Protein AF-A0A2N3ILX9-F1 (afdb_monomer)

InterPro domains:
  IPR044946 Type I restriction modification DNA specificity domain superfamily [G3DSA:3.90.220.20] (20-125)

pLDDT: mean 79.2, std 16.81, range [22.73, 96.38]

Foldseek 3Di:
DDDDPDDPPPPPPPVPPPPPPDDPVVVVVDDDDDDPPVVVVVVVVVVVVVVVVVSVVVVVVVVVVVVLVVVLVVLLVQLLPQPALVSNVVSCVVCVVCVCPNQPDPVSVVSVVVSVVSCVVVVRVDPDDPDDDDDDVVVVDPDDDDDADDADADPDAPVDKDADLVQFAAAHGNPVRIGHDDDDDDPPDPNDDDQQDKDFFPDPDPRRHGGIYGRD

Secondary structure (DSSP, 8-state):
-----------------------GGGGGG---PPPPHHHHHHHHHHHHHHHHHHHHHHHHHHHHHHHHHHHHHHHHHHHHT-SSHHHHHHHHHHHHTTHHHH--SHHHHHHHHHHHHHHHHHTTTS---S------HHHH-SS-----------SS--S-EEE-GGGB-SS-B-TTSEEE------TT-TTS--TTPEEEEE--STTTEEEEEE--

Radius of gyration: 32.01 Å; Cα contacts (8 Å, |Δi|>4): 155; chains: 1; bounding box: 73×52×87 Å

Mean predicted aligned error: 15.09 Å

Organism: Aeromonas sobria (NCBI:txid646)

Sequence (216 aa):
MVVLRSLGFQLVPFKLHRFRKQRPSRLKEIPVVVPPAEEQHRIVAKVDELMALCDQLELRSESQLAAHQMLVDTLLATLTDSADADELAQNWARLSTHFDTLFTTEASIDALKQTILQLAVTGILVSWENNVREEKLKNCISFGPRNGFSPKETTEDTGFYVLKLGATSYGSLNLTEIKKIDVAIEKESHLFIRKYDILIQ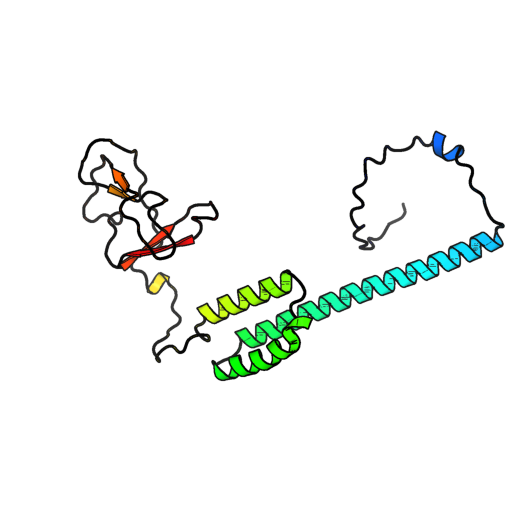RGNSANYVGSNCLNN

Solvent-accessible surface area (backbone atoms only — not comparable to full-atom values): 13697 Å² total; per-residue (Å²): 141,78,87,80,76,86,68,87,72,75,67,72,77,68,78,73,72,75,76,70,81,76,60,78,78,62,65,79,73,59,89,71,90,74,70,59,71,70,55,47,53,52,50,50,54,52,50,53,53,51,51,55,49,49,55,53,52,50,55,50,52,53,52,50,52,52,52,50,50,52,50,48,53,52,55,51,46,56,48,71,68,38,90,46,57,66,56,31,50,52,51,47,54,61,50,60,75,43,38,85,71,65,54,73,45,73,68,47,48,53,51,50,51,52,49,52,52,50,35,53,72,74,37,59,78,47,92,69,70,100,77,83,71,95,69,63,65,78,80,78,42,97,64,76,99,71,83,81,81,86,78,68,77,44,93,59,88,70,87,41,74,38,76,39,84,80,13,57,34,82,66,42,77,44,84,83,39,58,39,36,28,88,64,94,72,64,88,86,43,86,80,61,87,50,83,70,40,75,48,74,41,85,44,90,50,86,94,36,51,71,24,34,25,69,38,121

Structure (mmCIF, N/CA/C/O backbone):
data_AF-A0A2N3ILX9-F1
#
_entry.id   AF-A0A2N3ILX9-F1
#
loop_
_atom_site.group_PDB
_atom_site.id
_atom_site.type_symbol
_atom_site.label_atom_id
_atom_site.label_alt_id
_atom_site.label_comp_id
_atom_site.label_asym_id
_atom_site.label_entity_id
_atom_site.label_seq_id
_atom_site.pdbx_PDB_ins_code
_atom_site.Cartn_x
_atom_site.Cartn_y
_atom_site.Cartn_z
_atom_site.occupancy
_atom_site.B_iso_or_equiv
_atom_site.auth_seq_id
_atom_site.auth_comp_id
_atom_site.auth_asym_id
_atom_site.auth_atom_id
_atom_site.pdbx_PDB_model_num
ATOM 1 N N . MET A 1 1 ? -20.618 34.618 25.093 1.00 27.11 1 MET A N 1
ATOM 2 C CA . MET A 1 1 ? -19.280 34.080 24.784 1.00 27.11 1 MET A CA 1
ATOM 3 C C . MET A 1 1 ? -19.156 32.762 25.533 1.00 27.11 1 MET A C 1
ATOM 5 O O . MET A 1 1 ? -18.925 32.781 26.730 1.00 27.11 1 MET A O 1
ATOM 9 N N . VAL A 1 2 ? -19.469 31.646 24.873 1.00 22.73 2 VAL A N 1
ATOM 10 C CA . VAL A 1 2 ? -19.354 30.288 25.430 1.00 22.73 2 VAL A CA 1
ATOM 11 C C . VAL A 1 2 ? -18.513 29.512 24.430 1.00 22.73 2 VAL A C 1
ATOM 13 O O . VAL A 1 2 ? -18.873 29.414 23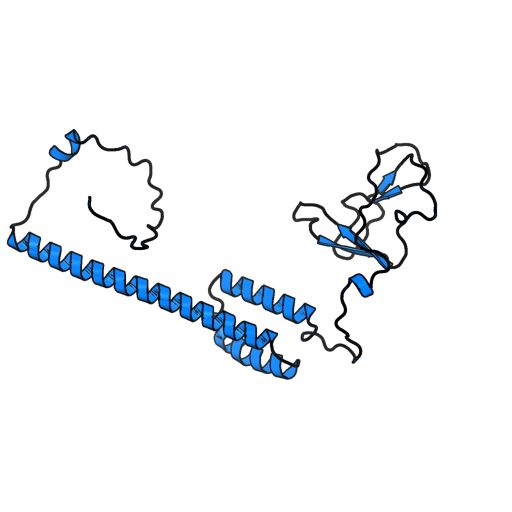.258 1.00 22.73 2 VAL A O 1
ATOM 16 N N . VAL A 1 3 ? -17.340 29.080 24.877 1.00 25.80 3 VAL A N 1
ATOM 17 C CA . VAL A 1 3 ? -16.372 28.331 24.079 1.00 25.80 3 VAL A CA 1
ATOM 18 C C . VAL A 1 3 ? -16.866 26.888 24.007 1.00 25.80 3 VAL A C 1
ATOM 20 O O . VAL A 1 3 ? -16.740 26.147 24.976 1.00 25.80 3 VAL A O 1
ATOM 23 N N . LEU A 1 4 ? -17.451 26.494 22.874 1.00 28.06 4 LEU A N 1
ATOM 24 C CA . LEU A 1 4 ? -17.693 25.087 22.557 1.00 28.06 4 LEU A CA 1
ATOM 25 C C . LEU A 1 4 ? -16.351 24.471 22.155 1.00 28.06 4 LEU A C 1
ATOM 27 O O . LEU A 1 4 ? -15.869 24.669 21.039 1.00 28.06 4 LEU A O 1
ATOM 31 N N . ARG A 1 5 ? -15.710 23.773 23.097 1.00 34.06 5 ARG A N 1
ATOM 32 C CA . ARG A 1 5 ? -14.571 22.909 22.789 1.00 34.06 5 ARG A CA 1
ATOM 33 C C . ARG A 1 5 ? -15.081 21.723 21.978 1.00 34.06 5 ARG A C 1
ATOM 35 O O . ARG A 1 5 ? -15.836 20.905 22.482 1.00 34.06 5 ARG A O 1
ATOM 42 N N . SER A 1 6 ? -14.657 21.710 20.719 1.00 37.56 6 SER A N 1
ATOM 43 C CA . SER A 1 6 ? -14.397 20.555 19.860 1.00 37.56 6 SER A CA 1
ATOM 44 C C . SER A 1 6 ? -14.429 19.204 20.592 1.00 37.56 6 SER A C 1
ATOM 46 O O . SER A 1 6 ? -13.405 18.763 21.108 1.00 37.56 6 SER A O 1
ATOM 48 N N . LEU A 1 7 ? -15.588 18.545 20.598 1.00 37.91 7 LEU A N 1
ATOM 49 C CA . LEU A 1 7 ? -15.684 17.094 20.725 1.00 37.91 7 LEU A CA 1
ATOM 50 C C . LEU A 1 7 ? -15.858 16.553 19.310 1.00 37.91 7 LEU A C 1
ATOM 52 O O . LEU A 1 7 ? -16.769 16.962 18.587 1.00 37.91 7 LEU A O 1
ATOM 56 N N . GLY A 1 8 ? -14.917 15.701 18.917 1.00 34.19 8 GLY A N 1
ATOM 57 C CA . GLY A 1 8 ? -14.812 15.053 17.618 1.00 34.19 8 GLY A CA 1
ATOM 58 C C . GLY A 1 8 ? -15.874 13.987 17.388 1.00 34.19 8 GLY A C 1
ATOM 59 O O . GLY A 1 8 ? -15.551 12.924 16.882 1.00 34.19 8 GLY A O 1
ATOM 60 N N . PHE A 1 9 ? -17.144 14.291 17.661 1.00 33.69 9 PHE A N 1
ATOM 61 C CA . PHE A 1 9 ? -18.221 13.602 16.971 1.00 33.69 9 PHE A CA 1
ATOM 62 C C . PHE A 1 9 ? -18.163 14.069 15.524 1.00 33.69 9 PHE A C 1
ATOM 64 O O . PHE A 1 9 ? -18.714 15.110 15.146 1.00 33.69 9 PHE A O 1
ATOM 71 N N . GLN A 1 10 ? -17.474 13.294 14.695 1.00 32.41 10 GLN A N 1
ATOM 72 C CA . GLN A 1 10 ? -17.763 13.266 13.279 1.00 32.41 10 GLN A CA 1
ATOM 73 C C . GLN A 1 10 ? -19.209 12.785 13.178 1.00 32.41 10 GLN A C 1
ATOM 75 O O . GLN A 1 10 ? -19.482 11.591 13.125 1.00 32.41 10 GLN A O 1
ATOM 80 N N . LEU A 1 11 ? -20.141 13.747 13.243 1.00 32.94 11 LEU A N 1
ATOM 81 C CA . LEU A 1 11 ? -21.530 13.591 12.852 1.00 32.94 11 LEU A CA 1
ATOM 82 C C . LEU A 1 11 ? -21.493 12.728 11.601 1.00 32.94 11 LEU A C 1
ATOM 84 O O . LEU A 1 11 ? -21.039 13.196 10.550 1.00 32.94 11 LEU A O 1
ATOM 88 N N . VAL A 1 12 ? -21.925 11.469 11.726 1.00 29.84 12 VAL A N 1
ATOM 89 C CA . VAL A 1 12 ? -22.275 10.646 10.573 1.00 29.84 12 VAL A CA 1
ATOM 90 C C . VAL A 1 12 ? -23.056 11.597 9.683 1.00 29.84 12 VAL A C 1
ATOM 92 O O . VAL A 1 12 ? -23.996 12.222 10.194 1.00 29.84 12 VAL A O 1
ATOM 95 N N . PRO A 1 13 ? -22.649 11.832 8.424 1.00 33.66 13 PRO A N 1
ATOM 96 C CA . PRO A 1 13 ? -23.373 12.740 7.571 1.00 33.66 13 PRO A CA 1
ATOM 97 C C . PRO A 1 13 ? -24.709 12.062 7.288 1.00 33.66 13 PRO A C 1
ATOM 99 O O . PRO A 1 13 ? -24.909 11.427 6.255 1.00 33.66 13 PRO A O 1
ATOM 102 N N . PHE A 1 14 ? -25.669 12.227 8.201 1.00 30.42 14 PHE A N 1
ATOM 103 C CA . PHE A 1 14 ? -27.049 12.392 7.833 1.00 30.42 14 PHE A CA 1
ATOM 104 C C . PHE A 1 14 ? -26.965 13.429 6.735 1.00 30.42 14 PHE A C 1
ATOM 106 O O . PHE A 1 14 ? -26.657 14.591 7.003 1.00 30.42 14 PHE A O 1
ATOM 113 N N . LYS A 1 15 ? -27.116 12.986 5.482 1.00 33.72 15 LYS A N 1
ATOM 114 C CA . LYS A 1 15 ? -27.387 13.870 4.359 1.00 33.72 15 LYS A CA 1
ATOM 115 C C . LYS A 1 15 ? -28.502 14.768 4.862 1.00 33.72 15 LYS A C 1
ATOM 117 O O . LYS A 1 15 ? -29.655 14.331 4.913 1.00 33.72 15 LYS A O 1
ATOM 122 N N . LEU A 1 16 ? -28.137 15.974 5.307 1.00 36.53 16 LEU A N 1
ATOM 123 C CA . LEU A 1 16 ? -29.061 17.009 5.716 1.00 36.53 16 LEU A CA 1
ATOM 124 C C . LEU A 1 16 ? -29.807 17.340 4.435 1.00 36.53 16 LEU A C 1
ATOM 126 O O . LEU A 1 16 ? -29.402 18.193 3.647 1.00 36.53 16 LEU A O 1
ATOM 130 N N . HIS A 1 17 ? -30.882 16.595 4.195 1.00 35.47 17 HIS A N 1
ATOM 131 C CA . HIS A 1 17 ? -31.933 16.970 3.284 1.00 35.47 17 HIS A CA 1
ATOM 132 C C . HIS A 1 17 ? -32.334 18.361 3.735 1.00 35.47 17 HIS A C 1
ATOM 134 O O . HIS A 1 17 ? -32.925 18.489 4.801 1.00 35.47 17 HIS A O 1
ATOM 140 N N . ARG A 1 18 ? -31.877 19.378 2.988 1.00 36.75 18 ARG A N 1
ATOM 141 C CA . ARG A 1 18 ? -32.166 20.810 3.144 1.00 36.75 18 ARG A CA 1
ATOM 142 C C . ARG A 1 18 ? -32.998 21.103 4.395 1.00 36.75 18 ARG A C 1
ATOM 144 O O . ARG A 1 18 ? -34.219 21.240 4.302 1.00 36.75 18 ARG A O 1
ATOM 151 N N . PHE A 1 19 ? -32.355 21.227 5.556 1.00 44.28 19 PHE A N 1
ATOM 152 C CA . PHE A 1 19 ? -33.033 21.787 6.719 1.00 44.28 19 PHE A CA 1
ATOM 153 C C . PHE A 1 19 ? -33.280 23.262 6.410 1.00 44.28 19 PHE A C 1
ATOM 155 O O . PHE A 1 19 ? -32.433 24.138 6.585 1.00 44.28 19 PHE A O 1
ATOM 162 N N . ARG A 1 20 ? -34.454 23.531 5.843 1.00 54.72 20 ARG A N 1
ATOM 163 C CA . ARG A 1 20 ? -34.989 24.870 5.651 1.00 54.72 20 ARG A CA 1
ATOM 164 C C . ARG A 1 20 ? -35.066 25.489 7.044 1.00 54.72 20 ARG A C 1
ATOM 166 O O . ARG A 1 20 ? -35.862 25.023 7.854 1.00 54.72 20 ARG A O 1
ATOM 173 N N . LYS A 1 21 ? -34.222 26.494 7.328 1.00 55.03 21 LYS A N 1
ATOM 174 C CA . LYS A 1 21 ? -34.233 27.249 8.595 1.00 55.03 21 LYS A CA 1
ATOM 175 C C . LYS A 1 21 ? -35.685 27.549 8.973 1.00 55.03 21 LYS A C 1
ATOM 177 O O . LYS A 1 21 ? -36.368 28.283 8.251 1.00 55.03 21 LYS A O 1
ATOM 182 N N . GLN A 1 22 ? -36.177 26.940 10.051 1.00 58.41 22 GLN A N 1
ATOM 183 C CA . GLN A 1 22 ? -37.515 27.250 10.534 1.00 58.41 22 GLN A CA 1
ATOM 184 C C . GLN A 1 22 ? -37.519 28.693 11.045 1.00 58.41 22 GLN A C 1
ATOM 186 O O . GLN A 1 22 ? -36.582 29.135 11.710 1.00 58.41 22 GLN A O 1
ATOM 191 N N . ARG A 1 23 ? -38.556 29.459 10.686 1.00 57.47 23 ARG A N 1
ATOM 192 C CA . ARG A 1 23 ? -38.739 30.817 11.211 1.00 57.47 23 ARG A CA 1
ATOM 193 C C . ARG A 1 23 ? -38.993 30.709 12.723 1.00 57.47 23 ARG A C 1
ATOM 195 O O . ARG A 1 23 ? -39.816 29.876 13.101 1.00 57.47 23 ARG A O 1
ATOM 202 N N . PRO A 1 24 ? -38.372 31.545 13.574 1.00 59.91 24 PRO A N 1
ATOM 203 C CA . PRO A 1 24 ? -38.498 31.451 15.035 1.00 59.91 24 PRO A CA 1
ATOM 204 C C . PRO A 1 24 ? -39.947 31.556 15.539 1.00 59.91 24 PRO A C 1
ATOM 206 O O . PRO A 1 24 ? -40.263 31.061 16.616 1.00 59.91 24 PRO A O 1
ATOM 209 N N . SER A 1 25 ? -40.851 32.137 14.744 1.00 60.50 25 SER A N 1
ATOM 210 C CA . SER A 1 25 ? -42.287 32.180 15.028 1.00 60.50 25 SER A CA 1
ATOM 211 C C . SER A 1 25 ? -42.964 30.804 15.063 1.00 60.50 25 SER A C 1
ATOM 213 O O . SER A 1 25 ? -43.925 30.649 15.802 1.00 60.50 25 SER A O 1
ATOM 215 N N . ARG A 1 26 ? -42.453 29.797 14.337 1.00 59.09 26 ARG A N 1
ATOM 216 C CA . ARG A 1 26 ? -43.055 28.450 14.274 1.00 59.09 26 ARG A CA 1
ATOM 217 C C . ARG A 1 26 ? -42.673 27.528 15.434 1.00 59.09 26 ARG A C 1
ATOM 219 O O . ARG A 1 26 ? -43.341 26.527 15.640 1.00 59.09 26 ARG A O 1
ATOM 226 N N . LEU A 1 27 ? -41.630 27.862 16.198 1.00 63.06 27 LEU A N 1
ATOM 227 C CA . LEU A 1 27 ? -41.224 27.087 17.380 1.00 63.06 27 LEU A CA 1
ATOM 228 C C . LEU A 1 27 ? -42.183 27.294 18.562 1.00 63.06 27 LEU A C 1
ATOM 230 O O . LEU A 1 27 ? -42.343 26.397 19.380 1.00 63.06 27 LEU A O 1
ATOM 234 N N . LYS A 1 28 ? -42.841 28.461 18.634 1.00 65.56 28 LYS A N 1
ATOM 235 C CA . LYS A 1 28 ? -43.804 28.803 19.696 1.00 65.56 28 LYS A CA 1
ATOM 236 C C . LYS A 1 28 ? -45.116 28.018 19.611 1.00 65.56 28 LYS A C 1
ATOM 238 O O . LYS A 1 28 ? -45.860 27.991 20.581 1.00 65.56 28 LYS A O 1
ATOM 243 N N . GLU A 1 29 ? -45.397 27.413 18.461 1.00 73.62 29 GLU A N 1
ATOM 244 C CA . GLU A 1 29 ? -46.650 26.706 18.175 1.00 73.62 29 GLU A CA 1
ATOM 245 C C . GLU A 1 29 ? -46.514 25.182 18.304 1.00 73.62 29 GLU A C 1
ATOM 247 O O . GLU A 1 29 ? -47.465 24.467 18.008 1.00 73.62 29 GLU A O 1
ATOM 252 N N . ILE A 1 30 ? -45.352 24.664 18.721 1.00 76.38 30 ILE A N 1
ATOM 253 C CA . ILE A 1 30 ? -45.153 23.224 18.908 1.00 76.38 30 ILE A CA 1
ATOM 254 C C . ILE A 1 30 ? -45.701 22.849 20.292 1.00 76.38 30 ILE A C 1
ATOM 256 O O . ILE A 1 30 ? -45.098 23.239 21.294 1.00 76.38 30 ILE A O 1
ATOM 260 N N . PRO A 1 31 ? -46.824 22.112 20.391 1.00 76.94 31 PRO A N 1
ATOM 261 C CA . PRO A 1 31 ? -47.293 21.619 21.675 1.00 76.94 31 PRO A CA 1
ATOM 262 C C . PRO A 1 31 ? -46.295 20.578 22.188 1.00 76.94 31 PRO A C 1
ATOM 264 O O . PRO A 1 31 ? -46.112 19.525 21.579 1.00 76.94 31 PRO A O 1
ATOM 267 N N . VAL A 1 32 ? -45.631 20.884 23.301 1.00 78.94 32 VAL A N 1
ATOM 268 C CA . VAL A 1 32 ? -44.712 19.965 23.979 1.00 78.94 32 VAL A CA 1
ATOM 269 C C . VAL A 1 32 ? -45.339 19.569 25.303 1.00 78.94 32 VAL A C 1
ATOM 271 O O . VAL A 1 32 ? -45.713 20.425 26.103 1.00 78.94 32 VAL A O 1
ATOM 274 N N . VAL A 1 33 ? -45.460 18.264 25.533 1.00 83.62 33 VAL A N 1
ATOM 275 C CA . VAL A 1 33 ? -45.863 17.747 26.840 1.00 83.62 33 VAL A CA 1
ATOM 276 C C . VAL A 1 33 ? -44.656 17.842 27.763 1.00 83.62 33 VAL A C 1
ATOM 278 O O . VAL A 1 33 ? -43.620 17.234 27.504 1.00 83.62 33 VAL A O 1
ATOM 281 N N . VAL A 1 34 ? -44.786 18.641 28.819 1.00 83.25 34 VAL A N 1
ATOM 282 C CA . VAL A 1 34 ? -43.719 18.874 29.791 1.00 83.25 34 VAL A CA 1
ATOM 283 C C . VAL A 1 34 ? -44.033 18.060 31.049 1.00 83.25 34 VAL A C 1
ATOM 285 O O . VAL A 1 34 ? -45.071 18.304 31.670 1.00 83.25 34 VAL A O 1
ATOM 288 N N . PRO A 1 35 ? -43.192 17.082 31.428 1.00 88.56 35 PRO A N 1
ATOM 289 C CA . PRO A 1 35 ? -43.409 16.310 32.646 1.00 88.56 35 PRO A CA 1
ATOM 290 C C . PRO A 1 35 ? -43.149 17.175 33.898 1.00 88.56 35 PRO A C 1
ATOM 292 O O . PRO A 1 35 ? -42.571 18.261 33.785 1.00 88.56 35 PRO A O 1
ATOM 295 N N . PRO A 1 36 ? -43.555 16.736 35.104 1.00 93.94 36 PRO A N 1
ATOM 296 C CA . PRO A 1 36 ? -43.251 17.444 36.351 1.00 93.94 36 PRO A CA 1
ATOM 297 C C . PRO A 1 36 ? -41.748 17.709 36.517 1.00 93.94 36 PRO A C 1
ATOM 299 O O . PRO A 1 36 ? -40.925 16.932 36.038 1.00 93.94 36 PRO A O 1
ATOM 302 N N . ALA A 1 37 ? -41.379 18.789 37.213 1.00 91.81 37 ALA A N 1
ATOM 303 C CA . ALA A 1 37 ? -39.983 19.234 37.319 1.00 91.81 37 ALA A CA 1
ATOM 304 C C . ALA A 1 37 ? -39.032 18.147 37.855 1.00 91.81 37 ALA A C 1
ATOM 306 O O . ALA A 1 37 ? -37.923 17.990 37.354 1.00 91.81 37 ALA A O 1
ATOM 307 N N . GLU A 1 38 ? -39.482 17.350 38.826 1.00 92.88 38 GLU A N 1
ATOM 308 C CA . GLU A 1 38 ? -38.695 16.234 39.360 1.00 92.88 38 GLU A CA 1
ATOM 309 C C . GLU A 1 38 ? -38.390 15.176 38.288 1.00 92.88 38 GLU A C 1
ATOM 311 O O . GLU A 1 38 ? -37.262 14.697 38.184 1.00 92.88 38 GLU A O 1
ATOM 316 N N . GLU A 1 39 ? -39.369 14.862 37.440 1.00 91.31 39 GLU A N 1
ATOM 317 C CA . GLU A 1 39 ? -39.207 13.894 36.357 1.00 91.31 39 GLU A CA 1
ATOM 318 C C . GLU A 1 39 ? -38.310 14.447 35.242 1.00 91.31 39 GLU A C 1
ATOM 320 O O . GLU A 1 39 ? -37.484 13.717 34.704 1.00 91.31 39 GLU A O 1
ATOM 325 N N . GLN A 1 40 ? -38.374 15.752 34.952 1.00 92.94 40 GLN A N 1
ATOM 326 C CA . GLN A 1 40 ? -37.415 16.393 34.044 1.00 92.94 40 GLN A CA 1
ATOM 327 C C . GLN A 1 40 ? -35.976 16.221 34.541 1.00 92.94 40 GLN A C 1
ATOM 329 O O . GLN A 1 40 ? -35.104 15.863 33.754 1.00 92.94 40 GLN A O 1
ATOM 334 N N . HIS A 1 41 ? -35.724 16.427 35.838 1.00 93.38 41 HIS A N 1
ATOM 335 C CA . HIS A 1 41 ? -34.393 16.233 36.413 1.00 93.38 41 HIS A CA 1
ATOM 336 C C . HIS A 1 41 ? -33.929 14.775 36.330 1.00 93.38 41 HIS A C 1
ATOM 338 O O . HIS A 1 41 ? -32.770 14.535 35.996 1.00 93.38 41 HIS A O 1
ATOM 344 N N . ARG A 1 42 ? -34.821 13.803 36.566 1.00 95.19 42 ARG A N 1
ATOM 345 C CA . ARG A 1 42 ? -34.510 12.372 36.397 1.00 95.19 42 ARG A CA 1
ATOM 346 C C . ARG A 1 42 ? -34.184 12.024 34.945 1.00 95.19 42 ARG A C 1
ATOM 348 O O . ARG A 1 42 ? -33.208 11.318 34.699 1.00 95.19 42 ARG A O 1
ATOM 355 N N . ILE A 1 43 ? -34.958 12.546 33.992 1.00 92.81 43 ILE A N 1
ATOM 356 C CA . ILE A 1 43 ? -34.724 12.349 32.556 1.00 92.81 43 ILE A CA 1
ATOM 357 C C . ILE A 1 43 ? -33.376 12.945 32.152 1.00 92.81 43 ILE A C 1
ATOM 359 O O . ILE A 1 43 ? -32.583 12.250 31.525 1.00 92.81 43 ILE A O 1
ATOM 363 N N . VAL A 1 44 ? -33.093 14.195 32.534 1.00 95.44 44 VAL A N 1
ATOM 364 C CA . VAL A 1 44 ? -31.815 14.858 32.223 1.00 95.44 44 VAL A CA 1
ATOM 365 C C . VAL A 1 44 ? -30.648 14.068 32.806 1.00 95.44 44 VAL A C 1
ATOM 367 O O . VAL A 1 44 ? -29.730 13.737 32.067 1.00 95.44 44 VAL A O 1
ATOM 370 N N . ALA A 1 45 ? -30.729 13.653 34.073 1.00 95.12 45 ALA A N 1
ATOM 371 C CA . ALA A 1 45 ? -29.686 12.840 34.694 1.00 95.12 45 ALA A CA 1
ATOM 372 C C . ALA A 1 45 ? -29.440 11.522 33.937 1.00 95.12 45 ALA A C 1
ATOM 374 O O . ALA A 1 45 ? -28.292 11.113 33.768 1.00 95.12 45 ALA A O 1
ATOM 375 N N . LYS A 1 46 ? -30.500 10.864 33.442 1.00 93.56 46 LYS A N 1
ATOM 376 C CA . LYS A 1 46 ? -30.353 9.617 32.682 1.00 93.56 46 LYS A CA 1
ATOM 377 C C . LYS A 1 46 ? -29.800 9.842 31.275 1.00 93.56 46 LYS A C 1
ATOM 379 O O . LYS A 1 46 ? -29.033 9.016 30.789 1.00 93.56 46 LYS A O 1
ATOM 384 N N . VAL A 1 47 ? -30.173 10.943 30.626 1.00 96.38 47 VAL A N 1
ATOM 385 C CA . VAL A 1 47 ? -29.604 11.349 29.334 1.00 96.38 47 VAL A CA 1
ATOM 386 C C . VAL A 1 47 ? -28.118 11.658 29.488 1.00 96.38 47 VAL A C 1
ATOM 388 O O . VAL A 1 47 ? -27.330 11.161 28.692 1.00 96.38 47 VAL A O 1
ATOM 391 N N . ASP A 1 48 ? -27.727 12.393 30.529 1.00 93.12 48 ASP A N 1
ATOM 392 C CA . ASP A 1 48 ? -26.324 12.711 30.805 1.00 93.12 48 ASP A CA 1
ATOM 393 C C . ASP A 1 48 ? -25.496 11.438 31.053 1.00 93.12 48 ASP A C 1
ATOM 395 O O . ASP A 1 48 ? -24.403 11.293 30.508 1.00 93.12 48 ASP A O 1
ATOM 399 N N . GLU A 1 49 ? -26.036 10.474 31.808 1.00 95.69 49 GLU A N 1
ATOM 400 C CA . GLU A 1 49 ? -25.408 9.161 32.019 1.00 95.69 49 GLU A CA 1
ATOM 401 C C . GLU A 1 49 ? -25.213 8.397 30.699 1.00 95.69 49 GLU A C 1
ATOM 403 O O . GLU A 1 49 ? -24.134 7.861 30.442 1.00 95.69 49 GLU A O 1
ATOM 408 N N . LEU A 1 50 ? -26.241 8.355 29.843 1.00 95.25 50 LEU A N 1
ATOM 409 C CA . LEU A 1 50 ? -26.171 7.669 28.551 1.00 95.25 50 LEU A CA 1
ATOM 410 C C . LEU A 1 50 ? -25.196 8.355 27.589 1.00 95.25 50 LEU A C 1
ATOM 412 O O . LEU A 1 50 ? -24.453 7.666 26.896 1.00 95.25 50 LEU A O 1
ATOM 416 N N . MET A 1 51 ? -25.163 9.689 27.566 1.00 92.56 51 MET A N 1
ATOM 417 C CA . MET A 1 51 ? -24.205 10.450 26.761 1.00 92.56 51 MET A CA 1
ATOM 418 C C . MET A 1 51 ? -22.770 10.189 27.221 1.00 92.56 51 MET A C 1
ATOM 420 O O . MET A 1 51 ? -21.911 9.907 26.392 1.00 92.56 51 MET A O 1
ATOM 424 N N . ALA A 1 52 ? -22.525 10.161 28.534 1.00 94.19 52 ALA A N 1
ATOM 425 C CA . ALA A 1 52 ? -21.216 9.809 29.076 1.00 94.19 52 ALA A CA 1
ATOM 426 C C . ALA A 1 52 ? -20.795 8.370 28.717 1.00 94.19 52 ALA A C 1
ATOM 428 O O . ALA A 1 52 ? -19.611 8.111 28.497 1.00 94.19 52 ALA A O 1
ATOM 429 N N . LEU A 1 53 ? -21.742 7.428 28.637 1.00 94.81 53 LEU A N 1
ATOM 430 C CA . LEU A 1 53 ? -21.469 6.066 28.173 1.00 94.81 53 LEU A CA 1
ATOM 431 C C . LEU A 1 53 ? -21.114 6.036 26.679 1.00 94.81 53 LEU A C 1
ATOM 433 O O . LEU A 1 53 ? -20.177 5.336 26.297 1.00 94.81 53 LEU A O 1
ATOM 437 N N . CYS A 1 54 ? -21.832 6.792 25.843 1.00 95.38 54 CYS A N 1
ATOM 438 C CA . CYS A 1 54 ? -21.512 6.928 24.422 1.00 95.38 54 CYS A CA 1
ATOM 439 C C . CYS A 1 54 ? -20.093 7.475 24.228 1.00 95.38 54 CYS A C 1
ATOM 441 O O . CYS A 1 54 ? -19.307 6.844 23.526 1.00 95.38 54 CYS A O 1
ATOM 443 N N . ASP A 1 55 ? -19.733 8.555 24.928 1.00 91.56 55 ASP A N 1
ATOM 444 C CA . ASP A 1 55 ? -18.390 9.149 24.862 1.00 91.56 55 ASP A CA 1
ATOM 445 C C . ASP A 1 55 ? -17.296 8.124 25.229 1.00 91.56 55 ASP A C 1
ATOM 447 O O . ASP A 1 55 ? -16.248 8.040 24.586 1.00 91.56 55 ASP A O 1
ATOM 451 N N . GLN A 1 56 ? -17.541 7.294 26.250 1.00 94.19 56 GLN A N 1
ATOM 452 C CA . GLN A 1 56 ? -16.612 6.231 26.649 1.00 94.19 56 GLN A CA 1
ATOM 453 C C . GLN A 1 56 ? -16.484 5.126 25.595 1.00 94.19 56 GLN A C 1
ATOM 455 O O . GLN A 1 56 ? -15.383 4.621 25.361 1.00 94.19 56 GLN A O 1
ATOM 460 N N . LEU A 1 57 ? -17.598 4.715 24.984 1.00 94.69 57 LEU A N 1
ATOM 461 C CA . LEU A 1 57 ? -17.603 3.688 23.943 1.00 94.69 57 LEU A CA 1
ATOM 462 C C . LEU A 1 57 ? -16.877 4.164 22.686 1.00 94.69 57 LEU A C 1
ATOM 464 O O . LEU A 1 57 ? -16.110 3.394 22.107 1.00 94.69 57 LEU A O 1
ATOM 468 N N . GLU A 1 58 ? -17.063 5.423 22.303 1.00 91.88 58 GLU A N 1
ATOM 469 C CA . GLU A 1 58 ? -16.363 6.028 21.171 1.00 91.88 58 GLU A CA 1
ATOM 470 C C . GLU A 1 58 ? -14.861 6.091 21.413 1.00 91.88 58 GLU A C 1
ATOM 472 O O . GLU A 1 58 ? -14.096 5.550 20.614 1.00 91.88 58 GLU A O 1
ATOM 477 N N . LEU A 1 59 ? -14.437 6.616 22.566 1.00 93.94 59 LEU A N 1
ATOM 478 C CA . LEU A 1 59 ? -13.021 6.664 22.928 1.00 93.94 59 LEU A CA 1
ATOM 479 C C . LEU A 1 59 ? -12.384 5.266 22.930 1.00 93.94 59 LEU A C 1
ATOM 481 O O . LEU A 1 59 ? -11.244 5.078 22.498 1.00 93.94 59 LEU A O 1
ATOM 485 N N . ARG A 1 60 ? -13.120 4.259 23.413 1.00 93.12 60 ARG A N 1
ATOM 486 C CA . ARG A 1 60 ? -12.662 2.867 23.397 1.00 93.12 60 ARG A CA 1
ATOM 487 C C . ARG A 1 60 ? -12.545 2.325 21.975 1.00 93.12 60 ARG A C 1
ATOM 489 O O . ARG A 1 60 ? -11.575 1.631 21.688 1.00 93.12 60 ARG A O 1
ATOM 496 N N . SER A 1 61 ? -13.504 2.621 21.104 1.00 90.50 61 SER A N 1
ATOM 497 C CA . SER A 1 61 ? -13.466 2.203 19.700 1.00 90.50 61 SER A CA 1
ATOM 498 C C . SER A 1 61 ? -12.278 2.827 18.968 1.00 90.50 61 SER A C 1
ATOM 500 O O . SER A 1 61 ? -11.557 2.133 18.254 1.00 90.50 61 SER A O 1
ATOM 502 N N . GLU A 1 62 ? -12.035 4.122 19.173 1.00 90.88 62 GLU A N 1
ATOM 503 C CA . GLU A 1 62 ? -10.893 4.827 18.588 1.00 90.88 62 GLU A CA 1
ATOM 504 C C . GLU A 1 62 ? -9.561 4.249 19.074 1.00 90.88 62 GLU A C 1
ATOM 506 O O . GLU A 1 62 ? -8.671 3.986 18.263 1.00 90.88 62 GLU A O 1
ATOM 511 N N . SER A 1 63 ? -9.424 3.982 20.379 1.00 90.88 63 SER A N 1
ATOM 512 C CA . SER A 1 63 ? -8.186 3.405 20.916 1.00 90.88 63 SER A CA 1
ATOM 513 C C . SER A 1 63 ? -7.947 1.977 20.421 1.00 90.88 63 SER A C 1
ATOM 515 O O . SER A 1 63 ? -6.808 1.617 20.130 1.00 90.88 63 SER A O 1
ATOM 517 N N . GLN A 1 64 ? -9.009 1.181 20.259 1.00 89.12 64 GLN A N 1
ATOM 518 C CA . GLN A 1 64 ? -8.929 -0.161 19.683 1.00 89.12 64 GLN A CA 1
ATOM 519 C C . GLN A 1 64 ? -8.466 -0.123 18.228 1.00 89.12 64 GLN A C 1
ATOM 521 O O . GLN A 1 64 ? -7.571 -0.882 17.864 1.00 89.12 64 GLN A O 1
ATOM 526 N N . LEU A 1 65 ? -9.022 0.777 17.413 1.00 87.50 65 LEU A N 1
ATOM 527 C CA . LEU A 1 65 ? -8.596 0.953 16.024 1.00 87.50 65 LEU A CA 1
ATOM 528 C C . LEU A 1 65 ? -7.143 1.427 15.931 1.00 87.50 65 LEU A C 1
ATOM 530 O O . LEU A 1 65 ? -6.381 0.900 15.123 1.00 87.50 65 LEU A O 1
ATOM 534 N N . ALA A 1 66 ? -6.734 2.372 16.780 1.00 88.19 66 ALA A N 1
ATOM 535 C CA . ALA A 1 66 ? -5.356 2.853 16.815 1.00 88.19 66 ALA A CA 1
ATOM 536 C C . ALA A 1 66 ? -4.368 1.747 17.223 1.00 88.19 66 ALA A C 1
ATOM 538 O O . ALA A 1 66 ? -3.323 1.585 16.592 1.00 88.19 66 ALA A O 1
ATOM 539 N N . ALA A 1 67 ? -4.709 0.956 18.244 1.00 88.12 67 ALA A N 1
ATOM 540 C CA . ALA A 1 67 ? -3.903 -0.185 18.668 1.00 88.12 67 ALA A CA 1
ATOM 541 C C . ALA A 1 67 ? -3.821 -1.261 17.575 1.00 88.12 67 ALA A C 1
ATOM 543 O O . ALA A 1 67 ? -2.745 -1.803 17.332 1.00 88.12 67 ALA A O 1
ATOM 544 N N . HIS A 1 68 ? -4.935 -1.535 16.887 1.00 88.06 68 HIS A N 1
ATOM 545 C CA . HIS A 1 68 ? -4.979 -2.459 15.754 1.00 88.06 68 HIS A CA 1
ATOM 546 C C . HIS A 1 68 ?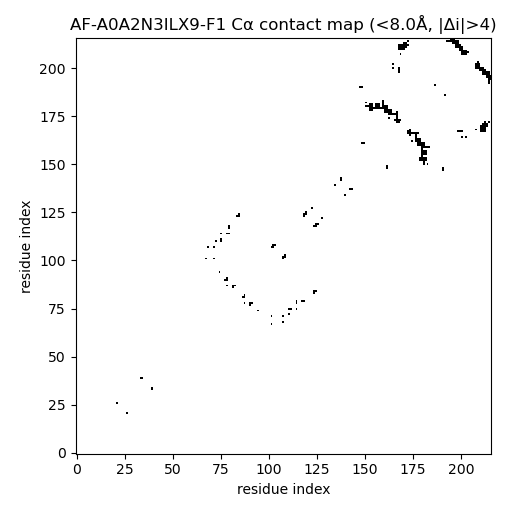 -4.062 -2.005 14.618 1.00 88.06 68 HIS A C 1
ATOM 548 O O . HIS A 1 68 ? -3.251 -2.790 14.136 1.00 88.06 68 HIS A O 1
ATOM 554 N N . GLN A 1 69 ? -4.139 -0.728 14.234 1.00 87.38 69 GLN A N 1
ATOM 555 C CA . GLN A 1 69 ? -3.289 -0.166 13.186 1.00 87.38 69 GLN A CA 1
ATOM 556 C C . GLN A 1 69 ? -1.806 -0.263 13.556 1.00 87.38 69 GLN A C 1
ATOM 558 O O . GLN A 1 69 ? -1.009 -0.750 12.761 1.00 87.38 69 GLN A O 1
ATOM 563 N N . MET A 1 70 ? -1.443 0.115 14.785 1.00 88.62 70 MET A N 1
ATOM 564 C CA . MET A 1 70 ? -0.065 0.011 15.271 1.00 88.62 70 MET A CA 1
ATOM 565 C C . MET A 1 70 ? 0.451 -1.432 15.239 1.00 88.62 70 MET A C 1
ATOM 567 O O . MET A 1 70 ? 1.612 -1.670 14.904 1.00 88.62 70 MET A O 1
ATOM 571 N N . LEU A 1 71 ? -0.404 -2.398 15.581 1.00 89.19 71 LEU A N 1
ATOM 572 C CA . LEU A 1 71 ? -0.059 -3.813 15.539 1.00 89.19 71 LEU A CA 1
ATOM 573 C C . LEU A 1 71 ? 0.179 -4.280 14.098 1.00 89.19 71 LEU A C 1
ATOM 575 O O . LEU A 1 71 ? 1.192 -4.930 13.846 1.00 89.19 71 LEU A O 1
ATOM 579 N N . VAL A 1 72 ? -0.702 -3.925 13.158 1.00 89.75 72 VAL A N 1
ATOM 580 C CA . VAL A 1 72 ? -0.525 -4.239 11.729 1.00 89.75 72 VAL A CA 1
ATOM 581 C C . VAL A 1 72 ? 0.774 -3.629 11.204 1.00 89.75 72 VAL A C 1
ATOM 583 O O . VAL A 1 72 ? 1.577 -4.349 10.614 1.00 89.75 72 VAL A O 1
ATOM 586 N N . ASP A 1 73 ? 1.022 -2.348 11.476 1.00 88.56 73 ASP A N 1
ATOM 587 C CA . ASP A 1 73 ? 2.223 -1.648 11.011 1.00 88.56 73 ASP A CA 1
ATOM 588 C C . ASP A 1 73 ? 3.498 -2.291 11.566 1.00 88.56 73 ASP A C 1
ATOM 590 O O . ASP A 1 73 ? 4.444 -2.541 10.823 1.00 88.56 73 ASP A O 1
ATOM 594 N N . THR A 1 74 ? 3.510 -2.624 12.861 1.00 89.50 74 THR A N 1
ATOM 595 C CA . THR A 1 74 ? 4.660 -3.278 13.499 1.00 89.50 74 THR A CA 1
ATOM 596 C C . THR A 1 74 ? 4.914 -4.655 12.890 1.00 89.50 74 THR A C 1
ATOM 598 O O . THR A 1 74 ? 6.052 -4.982 12.570 1.00 89.50 74 THR A O 1
ATOM 601 N N . LEU A 1 75 ? 3.871 -5.465 12.684 1.00 88.69 75 LEU A N 1
ATOM 602 C CA . LEU A 1 75 ? 4.021 -6.798 12.098 1.00 88.69 75 LEU A CA 1
ATOM 603 C C . LEU A 1 75 ? 4.492 -6.740 10.640 1.00 88.69 75 LEU A C 1
ATOM 605 O O . LEU A 1 75 ? 5.374 -7.503 10.248 1.00 88.69 75 LEU A O 1
ATOM 609 N N . LEU A 1 76 ? 3.951 -5.824 9.839 1.00 89.88 76 LEU A N 1
ATOM 610 C CA . LEU A 1 76 ? 4.412 -5.632 8.466 1.00 89.88 76 LEU A CA 1
ATOM 611 C C . LEU A 1 76 ? 5.858 -5.119 8.424 1.00 89.88 76 LEU A C 1
ATOM 613 O O . LEU A 1 76 ? 6.630 -5.587 7.590 1.00 89.88 76 LEU A O 1
ATOM 617 N N . ALA A 1 77 ? 6.255 -4.247 9.355 1.00 88.94 77 ALA A N 1
ATOM 618 C CA . ALA A 1 77 ? 7.643 -3.810 9.491 1.00 88.94 77 ALA A CA 1
ATOM 619 C C . ALA A 1 77 ? 8.583 -4.978 9.837 1.00 88.94 77 ALA A C 1
ATOM 621 O O . ALA A 1 77 ? 9.648 -5.106 9.242 1.00 88.94 77 ALA A O 1
ATOM 622 N N . THR A 1 78 ? 8.168 -5.904 10.713 1.00 89.00 78 THR A N 1
ATOM 623 C CA . THR A 1 78 ? 8.987 -7.100 10.994 1.00 89.00 78 THR A CA 1
ATOM 624 C C . THR A 1 78 ? 9.192 -7.989 9.767 1.00 89.00 78 THR A C 1
ATOM 626 O O . THR A 1 78 ? 10.236 -8.627 9.642 1.00 89.00 78 THR A O 1
ATOM 629 N N . LEU A 1 79 ? 8.236 -8.011 8.828 1.00 87.88 79 LEU A N 1
ATOM 630 C CA . LEU A 1 79 ? 8.438 -8.698 7.552 1.00 87.88 79 LEU A CA 1
ATOM 631 C C . LEU A 1 79 ? 9.472 -7.973 6.689 1.00 87.88 79 LEU A C 1
ATOM 633 O O . LEU A 1 79 ? 10.345 -8.628 6.130 1.00 87.88 79 LEU A O 1
ATOM 637 N N . THR A 1 80 ? 9.396 -6.643 6.578 1.00 86.44 80 THR A N 1
ATOM 638 C CA . THR A 1 80 ? 10.346 -5.874 5.755 1.00 86.44 80 THR A CA 1
ATOM 639 C C . THR A 1 80 ? 11.764 -5.868 6.310 1.00 86.44 80 THR A C 1
ATOM 641 O O . THR A 1 80 ? 12.702 -5.772 5.526 1.00 86.44 80 THR A O 1
ATOM 644 N N . ASP A 1 81 ? 11.911 -5.992 7.628 1.00 86.56 81 ASP A N 1
ATOM 645 C CA . ASP A 1 81 ? 13.204 -6.008 8.319 1.00 86.56 81 ASP A CA 1
ATOM 646 C C . ASP A 1 81 ? 13.825 -7.415 8.408 1.00 86.56 81 ASP A C 1
ATOM 648 O O . ASP A 1 81 ? 14.929 -7.561 8.933 1.00 86.56 81 ASP A O 1
ATOM 652 N N . SER A 1 82 ? 13.136 -8.451 7.912 1.00 85.88 82 SER A N 1
ATOM 653 C CA . SER A 1 82 ? 13.654 -9.827 7.912 1.00 85.88 82 SER A CA 1
ATOM 654 C C . SER A 1 82 ? 14.937 -9.913 7.076 1.00 85.88 82 SER A C 1
ATOM 656 O O . SER A 1 82 ? 14.991 -9.395 5.961 1.00 85.88 82 SER A O 1
ATOM 658 N N . ALA A 1 83 ? 15.978 -10.558 7.607 1.00 78.50 83 ALA A N 1
ATOM 659 C CA . ALA A 1 83 ? 17.298 -10.576 6.977 1.00 78.50 83 ALA A CA 1
ATOM 660 C C . ALA A 1 83 ? 17.393 -11.573 5.812 1.00 78.50 83 ALA A C 1
ATOM 662 O O . ALA A 1 83 ? 18.140 -11.350 4.856 1.00 78.50 83 ALA A O 1
ATOM 663 N N . ASP A 1 84 ? 16.646 -12.673 5.894 1.00 80.50 84 ASP A N 1
ATOM 664 C CA . ASP A 1 84 ? 16.667 -13.753 4.916 1.00 80.50 84 ASP A CA 1
ATOM 665 C C . ASP A 1 84 ? 15.271 -14.349 4.662 1.00 80.50 84 ASP A C 1
ATOM 667 O O . ASP A 1 84 ? 14.272 -14.010 5.305 1.00 80.50 84 ASP A O 1
ATOM 671 N N . ALA A 1 85 ? 15.199 -15.227 3.658 1.00 81.25 85 ALA A N 1
ATOM 672 C CA . ALA A 1 85 ? 13.956 -15.870 3.246 1.00 81.25 85 ALA A CA 1
ATOM 673 C C . ALA A 1 85 ? 13.390 -16.823 4.317 1.00 81.25 85 ALA A C 1
ATOM 675 O O . ALA A 1 85 ? 12.172 -17.006 4.380 1.00 81.25 85 ALA A O 1
ATOM 676 N N . ASP A 1 86 ? 14.241 -17.404 5.169 1.00 83.25 86 ASP A N 1
ATOM 677 C CA . ASP A 1 86 ? 13.823 -18.342 6.214 1.00 83.25 86 ASP A CA 1
ATOM 678 C C . ASP A 1 86 ? 13.181 -17.598 7.396 1.00 83.25 86 ASP A C 1
ATOM 680 O O . ASP A 1 86 ? 12.130 -18.010 7.899 1.00 83.25 86 ASP A O 1
ATOM 684 N N . GLU A 1 87 ? 13.760 -16.473 7.817 1.00 85.56 87 GLU A N 1
ATOM 685 C CA . GLU A 1 87 ? 13.199 -15.560 8.813 1.00 85.56 87 GLU A CA 1
ATOM 686 C C . GLU A 1 87 ? 11.887 -14.947 8.310 1.00 85.56 87 GLU A C 1
ATOM 688 O O . GLU A 1 87 ? 10.885 -14.945 9.035 1.00 85.56 87 GLU A O 1
ATOM 693 N N . LEU A 1 88 ? 11.845 -14.527 7.040 1.00 87.00 88 LEU A N 1
ATOM 694 C CA . LEU A 1 88 ? 10.617 -14.044 6.414 1.00 87.00 88 LEU A CA 1
ATOM 695 C C . LEU A 1 88 ? 9.519 -15.117 6.442 1.00 87.00 88 LEU A C 1
ATOM 697 O O . LEU A 1 88 ? 8.381 -14.820 6.810 1.00 87.00 88 LEU A O 1
ATOM 701 N N . ALA A 1 89 ? 9.839 -16.366 6.087 1.00 86.62 89 ALA A N 1
ATOM 702 C CA . ALA A 1 89 ? 8.877 -17.467 6.095 1.00 86.62 89 ALA A CA 1
ATOM 703 C C . ALA A 1 89 ? 8.329 -17.745 7.505 1.00 86.62 89 ALA A C 1
ATOM 705 O O . ALA A 1 89 ? 7.128 -17.975 7.673 1.00 86.62 89 ALA A O 1
ATOM 706 N N . GLN A 1 90 ? 9.179 -17.670 8.534 1.00 88.06 90 GLN A N 1
ATOM 707 C CA . GLN A 1 90 ? 8.763 -17.818 9.931 1.00 88.06 90 GLN A CA 1
ATOM 708 C C . GLN A 1 90 ? 7.852 -16.672 10.389 1.00 88.06 90 GLN A C 1
ATOM 710 O O . GLN A 1 90 ? 6.812 -16.918 11.009 1.00 88.06 90 GLN A O 1
ATOM 715 N N . ASN A 1 91 ? 8.209 -15.426 10.071 1.00 87.94 91 ASN A N 1
ATOM 716 C CA . ASN A 1 91 ? 7.408 -14.250 10.410 1.00 87.94 91 ASN A CA 1
ATOM 717 C C . ASN A 1 91 ? 6.061 -14.265 9.669 1.00 87.94 91 ASN A C 1
ATOM 719 O O . ASN A 1 91 ? 5.012 -14.018 10.271 1.00 87.94 91 ASN A O 1
ATOM 723 N N . TRP A 1 92 ? 6.059 -14.672 8.398 1.00 88.94 92 TRP A N 1
ATOM 724 C CA . TRP A 1 92 ? 4.846 -14.861 7.609 1.00 88.94 92 TRP A CA 1
ATOM 725 C C . TRP A 1 92 ? 3.943 -15.967 8.168 1.00 88.94 92 TRP A C 1
ATOM 727 O O . TRP A 1 92 ? 2.726 -15.794 8.223 1.00 88.94 92 TRP A O 1
ATOM 737 N N . ALA A 1 93 ? 4.499 -17.086 8.639 1.00 90.44 93 ALA A N 1
ATOM 738 C CA . ALA A 1 93 ? 3.714 -18.162 9.251 1.00 90.44 93 ALA A CA 1
ATOM 739 C C . ALA A 1 93 ? 2.948 -17.681 10.501 1.00 90.44 93 ALA A C 1
ATOM 741 O O . ALA A 1 93 ? 1.774 -18.010 10.692 1.00 90.44 93 ALA A O 1
ATOM 742 N N . ARG A 1 94 ? 3.578 -16.836 11.327 1.00 87.50 94 ARG A N 1
ATOM 743 C CA . ARG A 1 94 ? 2.929 -16.228 12.504 1.00 87.50 94 ARG A CA 1
ATOM 744 C C . ARG A 1 94 ? 1.815 -15.266 12.100 1.00 87.50 94 ARG A C 1
ATOM 746 O O . ARG A 1 94 ? 0.725 -15.313 12.664 1.00 87.50 94 ARG A O 1
ATOM 753 N N . LEU A 1 95 ? 2.077 -14.420 11.108 1.00 88.31 95 LEU A N 1
ATOM 754 C CA . LEU A 1 95 ? 1.137 -13.401 10.648 1.00 88.31 95 LEU A CA 1
ATOM 755 C C . LEU A 1 95 ? -0.071 -14.015 9.924 1.00 88.31 95 LEU A C 1
ATOM 757 O O . LEU A 1 95 ? -1.213 -13.649 10.202 1.00 88.31 95 LEU A O 1
ATOM 761 N N . SER A 1 96 ? 0.162 -14.996 9.051 1.00 88.81 96 SER A N 1
ATOM 762 C CA . SER A 1 96 ? -0.893 -15.700 8.309 1.00 88.81 96 SER A CA 1
ATOM 763 C C . SER A 1 96 ? -1.853 -16.476 9.216 1.00 88.81 96 SER A C 1
ATOM 765 O O . SER A 1 96 ? -3.031 -16.588 8.889 1.00 88.81 96 SER A O 1
ATOM 767 N N . THR A 1 97 ? -1.405 -16.920 10.396 1.00 89.00 97 THR A N 1
ATOM 768 C CA . THR A 1 97 ? -2.279 -17.553 11.404 1.00 89.00 97 THR A CA 1
ATOM 769 C C . THR A 1 97 ? -3.376 -16.603 11.909 1.00 89.00 97 THR A C 1
ATOM 771 O O . THR A 1 97 ? -4.452 -17.049 12.301 1.00 89.00 97 THR A O 1
ATOM 774 N N . HIS A 1 98 ? -3.133 -15.290 11.878 1.00 88.56 98 HIS A N 1
ATOM 775 C CA . HIS A 1 98 ? -4.069 -14.265 12.349 1.00 88.56 98 HIS A CA 1
ATOM 776 C C . HIS A 1 98 ? -4.612 -13.378 11.220 1.00 88.56 98 HIS A C 1
ATOM 778 O O . HIS A 1 98 ? -5.151 -12.302 11.484 1.00 88.56 98 HIS A O 1
ATOM 784 N N . PHE A 1 99 ? -4.507 -13.828 9.965 1.00 87.00 99 PHE A N 1
ATOM 785 C CA . PHE A 1 99 ? -4.830 -13.026 8.785 1.00 87.00 99 PHE A CA 1
ATOM 786 C C . PHE A 1 99 ? -6.246 -12.428 8.832 1.00 87.00 99 PHE A C 1
ATOM 788 O O . PHE A 1 99 ? -6.405 -11.221 8.656 1.00 87.00 99 PHE A O 1
ATOM 795 N N . ASP A 1 100 ? -7.250 -13.245 9.173 1.00 85.44 100 ASP A N 1
ATOM 796 C CA . ASP A 1 100 ? -8.666 -12.846 9.222 1.00 85.44 100 ASP A CA 1
ATOM 797 C C . ASP A 1 100 ? -8.964 -11.764 10.268 1.00 85.44 100 ASP A C 1
ATOM 799 O O . ASP A 1 100 ? -9.972 -11.069 10.183 1.00 85.44 100 ASP A O 1
ATOM 803 N N . THR A 1 101 ? -8.102 -11.629 11.279 1.00 84.56 101 THR A N 1
ATOM 804 C CA . THR A 1 101 ? -8.245 -10.604 12.321 1.00 84.56 101 THR A CA 1
ATOM 805 C C . THR A 1 101 ? -7.477 -9.339 11.955 1.00 84.56 101 THR A C 1
ATOM 807 O O . THR A 1 101 ? -7.975 -8.236 12.164 1.00 84.56 101 THR A O 1
ATOM 810 N N . LEU A 1 102 ? -6.274 -9.490 11.393 1.00 84.69 102 LEU A N 1
ATOM 811 C CA . LEU A 1 102 ? -5.363 -8.389 11.079 1.00 84.69 102 LEU A CA 1
ATOM 812 C C . LEU A 1 102 ? -5.819 -7.571 9.868 1.00 84.69 102 LEU A C 1
ATOM 814 O O . LEU A 1 102 ? -5.806 -6.340 9.925 1.00 84.69 102 LEU A O 1
ATOM 818 N N . PHE A 1 103 ? -6.266 -8.241 8.803 1.00 86.44 103 PHE A N 1
ATOM 819 C CA . PHE A 1 103 ? -6.556 -7.614 7.512 1.00 86.44 103 PHE A CA 1
ATOM 820 C C . PHE A 1 103 ? -8.055 -7.478 7.250 1.00 86.44 103 PHE A C 1
ATOM 822 O O . PHE A 1 103 ? -8.599 -8.027 6.295 1.00 86.44 103 PHE A O 1
ATOM 829 N N . THR A 1 104 ? -8.733 -6.738 8.124 1.00 85.62 104 THR A N 1
ATOM 830 C CA . THR A 1 104 ? -10.189 -6.516 8.060 1.00 85.62 104 THR A CA 1
ATOM 831 C C . THR A 1 104 ? -10.574 -5.177 7.433 1.00 85.62 104 THR A C 1
ATOM 833 O O . THR A 1 104 ? -11.734 -4.973 7.075 1.00 85.62 104 THR A O 1
ATOM 836 N N . THR A 1 105 ? -9.618 -4.256 7.280 1.00 84.25 105 THR A N 1
ATOM 837 C CA . THR A 1 105 ? -9.844 -2.912 6.733 1.00 84.25 105 THR A CA 1
ATOM 838 C C . THR A 1 105 ? -9.148 -2.741 5.387 1.00 84.25 105 THR A C 1
ATOM 840 O O . THR A 1 105 ? -8.087 -3.318 5.147 1.00 84.25 105 THR A O 1
ATOM 843 N N . GLU A 1 106 ? -9.695 -1.892 4.518 1.00 87.56 106 GLU A N 1
ATOM 844 C CA . GLU A 1 106 ? -9.069 -1.555 3.231 1.00 87.56 106 GLU A CA 1
ATOM 845 C C . GLU A 1 106 ? -7.634 -1.028 3.413 1.00 87.56 106 GLU A C 1
ATOM 847 O O . GLU A 1 106 ? -6.720 -1.482 2.729 1.00 87.56 106 GLU A O 1
ATOM 852 N N . ALA A 1 107 ? -7.412 -0.176 4.420 1.00 83.06 107 ALA A N 1
ATOM 853 C CA . ALA A 1 107 ? -6.091 0.359 4.747 1.00 83.06 107 ALA A CA 1
ATOM 854 C C . ALA A 1 107 ? -5.072 -0.738 5.104 1.00 83.06 107 ALA A C 1
ATOM 856 O O . ALA A 1 107 ? -3.945 -0.710 4.615 1.00 83.06 107 ALA A O 1
ATOM 857 N N . SER A 1 108 ? -5.465 -1.730 5.913 1.00 86.44 108 SER A N 1
ATOM 858 C CA . SER A 1 108 ? -4.584 -2.851 6.272 1.00 86.44 108 SER A CA 1
ATOM 859 C C . SER A 1 108 ? -4.233 -3.730 5.064 1.00 86.44 108 SER A C 1
ATOM 861 O O . SER A 1 108 ? -3.096 -4.182 4.931 1.00 86.44 108 SER A O 1
ATOM 863 N N . ILE A 1 109 ? -5.185 -3.928 4.146 1.00 88.38 109 ILE A N 1
ATOM 864 C CA . ILE A 1 109 ? -4.973 -4.684 2.906 1.00 88.38 109 ILE A CA 1
ATOM 865 C C . ILE A 1 109 ? -4.018 -3.931 1.979 1.00 88.38 109 ILE A C 1
ATOM 867 O O . ILE A 1 109 ? -3.120 -4.535 1.389 1.00 88.38 109 ILE A O 1
ATOM 871 N N . ASP A 1 110 ? -4.187 -2.620 1.840 1.00 87.19 110 ASP A N 1
ATOM 872 C CA . ASP A 1 110 ? -3.292 -1.811 1.022 1.00 87.19 110 ASP A CA 1
ATOM 873 C C . ASP A 1 110 ? -1.881 -1.750 1.611 1.00 87.19 110 ASP A C 1
ATOM 875 O O . ASP A 1 110 ? -0.916 -1.886 0.857 1.00 87.19 110 ASP A O 1
ATOM 879 N N . ALA A 1 111 ? -1.746 -1.656 2.937 1.00 88.06 111 ALA A N 1
ATOM 880 C CA . ALA A 1 111 ? -0.455 -1.759 3.613 1.00 88.06 111 ALA A CA 1
ATOM 881 C C . ALA A 1 111 ? 0.236 -3.096 3.298 1.00 88.06 111 ALA A C 1
ATOM 883 O O . ALA A 1 111 ? 1.385 -3.101 2.860 1.00 88.06 111 ALA A O 1
ATOM 884 N N . LEU A 1 112 ? -0.485 -4.219 3.392 1.00 90.31 112 LEU A N 1
ATOM 885 C CA . LEU A 1 112 ? 0.043 -5.537 3.033 1.00 90.31 112 LEU A CA 1
ATOM 886 C C . LEU A 1 112 ? 0.509 -5.604 1.570 1.00 90.31 112 LEU A C 1
ATOM 888 O O . LEU A 1 112 ? 1.591 -6.123 1.295 1.00 90.31 112 LEU A O 1
ATOM 892 N N . LYS A 1 113 ? -0.273 -5.072 0.620 1.00 89.06 113 LYS A N 1
ATOM 893 C CA . LYS A 1 113 ? 0.135 -5.023 -0.797 1.00 89.06 113 LYS A CA 1
ATOM 894 C C . LYS A 1 113 ? 1.444 -4.257 -0.971 1.00 89.06 113 LYS A C 1
ATOM 896 O O . LYS A 1 113 ? 2.317 -4.720 -1.703 1.00 89.06 113 LYS A O 1
ATOM 901 N N . GLN A 1 114 ? 1.584 -3.105 -0.312 1.00 88.19 114 GLN A N 1
ATOM 902 C CA . GLN A 1 114 ? 2.815 -2.315 -0.373 1.00 88.19 114 GLN A CA 1
ATOM 903 C C . GLN A 1 114 ? 3.996 -3.070 0.238 1.00 88.19 114 GLN A C 1
ATOM 905 O O . GLN A 1 114 ? 5.066 -3.093 -0.363 1.00 88.19 114 GLN A O 1
ATOM 910 N N . THR A 1 115 ? 3.795 -3.762 1.361 1.00 88.44 115 THR A N 1
ATOM 911 C CA . THR A 1 115 ? 4.822 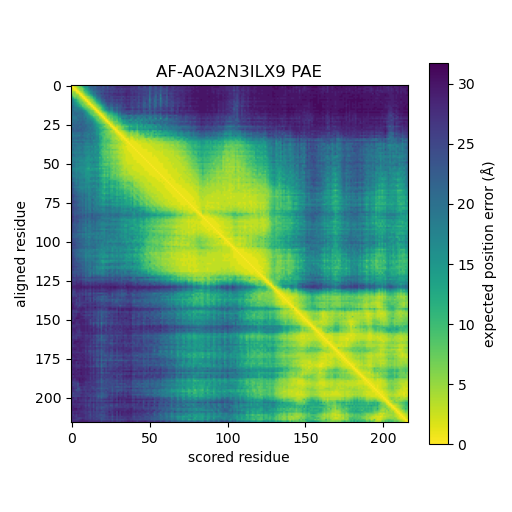-4.614 1.970 1.00 88.44 115 THR A CA 1
ATOM 912 C C . THR A 1 115 ? 5.269 -5.728 1.026 1.00 88.44 115 THR A C 1
ATOM 914 O O . THR A 1 115 ? 6.466 -5.922 0.841 1.00 88.44 115 THR A O 1
ATOM 917 N N . ILE A 1 116 ? 4.341 -6.425 0.361 1.00 88.12 116 ILE A N 1
ATOM 918 C CA . ILE A 1 116 ? 4.681 -7.473 -0.617 1.00 88.12 116 ILE A CA 1
ATOM 919 C C . ILE A 1 116 ? 5.474 -6.890 -1.792 1.00 88.12 116 ILE A C 1
ATOM 921 O O . ILE A 1 116 ? 6.474 -7.473 -2.207 1.00 88.12 116 ILE A O 1
ATOM 925 N N . LEU A 1 117 ? 5.064 -5.731 -2.317 1.00 86.88 117 LEU A N 1
ATOM 926 C CA . LEU A 1 117 ? 5.799 -5.046 -3.384 1.00 86.88 117 LEU A CA 1
ATOM 927 C C . LEU A 1 117 ? 7.207 -4.649 -2.934 1.00 86.88 117 LEU A C 1
ATOM 929 O O . LEU A 1 117 ? 8.163 -4.847 -3.680 1.00 86.88 117 LEU A O 1
ATOM 933 N N . GLN A 1 118 ? 7.352 -4.135 -1.713 1.00 85.75 118 GLN A N 1
ATOM 934 C CA . GLN A 1 118 ? 8.650 -3.795 -1.145 1.00 85.75 118 GLN A CA 1
ATOM 935 C C . GLN A 1 118 ? 9.537 -5.036 -1.019 1.00 85.75 118 GLN A C 1
ATOM 937 O O . GLN A 1 118 ? 10.667 -5.005 -1.491 1.00 85.75 118 GLN A O 1
ATOM 942 N N . LEU A 1 119 ? 9.016 -6.137 -0.475 1.00 85.50 119 LEU A N 1
ATOM 943 C CA . LEU A 1 119 ? 9.738 -7.408 -0.352 1.00 85.50 119 LEU A CA 1
ATOM 944 C C . LEU A 1 119 ? 10.137 -8.003 -1.714 1.00 85.50 119 LEU A C 1
ATOM 946 O O . LEU A 1 119 ? 11.189 -8.630 -1.847 1.00 85.50 119 LEU A O 1
ATOM 950 N N . ALA A 1 120 ? 9.314 -7.799 -2.745 1.00 83.56 120 ALA A N 1
ATOM 951 C CA . ALA A 1 120 ? 9.646 -8.195 -4.110 1.00 83.56 120 ALA A CA 1
ATOM 952 C C . ALA A 1 120 ? 10.814 -7.367 -4.664 1.00 83.56 120 ALA A C 1
ATOM 954 O O . ALA A 1 120 ? 11.714 -7.915 -5.297 1.00 83.56 120 ALA A O 1
ATOM 955 N N . VAL A 1 121 ? 10.818 -6.056 -4.405 1.00 79.75 121 VAL A N 1
ATOM 956 C CA . VAL A 1 121 ? 11.871 -5.134 -4.857 1.00 79.75 121 VAL A CA 1
ATOM 957 C C . VAL A 1 121 ? 13.175 -5.329 -4.083 1.00 79.75 121 VAL A C 1
ATOM 959 O O . VAL A 1 121 ? 14.240 -5.254 -4.691 1.00 79.75 121 VAL A O 1
ATOM 962 N N . THR A 1 122 ? 13.121 -5.617 -2.778 1.00 76.88 122 THR A N 1
ATOM 963 C CA . THR A 1 122 ? 14.318 -5.976 -1.993 1.00 76.88 122 THR A CA 1
ATOM 964 C C . THR A 1 122 ? 14.879 -7.336 -2.392 1.00 76.88 122 THR A C 1
ATOM 966 O O . THR A 1 122 ? 16.020 -7.654 -2.069 1.00 76.88 122 THR A O 1
ATOM 969 N N . GLY A 1 123 ? 14.098 -8.137 -3.118 1.00 76.50 123 GLY A N 1
ATOM 970 C CA . GLY A 1 123 ? 14.535 -9.407 -3.663 1.00 76.50 123 GLY A CA 1
ATOM 971 C C . GLY A 1 123 ? 14.487 -10.563 -2.669 1.00 76.50 123 GLY A C 1
ATOM 972 O O . GLY A 1 123 ? 14.818 -11.670 -3.065 1.00 76.50 123 GLY A O 1
ATOM 973 N N . ILE A 1 124 ? 14.020 -10.354 -1.433 1.00 75.50 124 ILE A N 1
ATOM 974 C CA . ILE A 1 124 ? 13.911 -11.418 -0.416 1.00 75.50 124 ILE A CA 1
ATOM 975 C C . ILE A 1 124 ? 12.901 -12.497 -0.846 1.00 75.50 124 ILE A C 1
ATOM 977 O O . ILE A 1 124 ? 13.053 -13.667 -0.504 1.00 75.50 124 ILE A O 1
ATOM 981 N N . LEU A 1 125 ? 11.894 -12.135 -1.654 1.00 76.75 125 LEU A N 1
ATOM 982 C CA . LEU A 1 125 ? 10.898 -13.085 -2.178 1.00 76.75 125 LEU A CA 1
ATOM 983 C C . LEU A 1 125 ? 11.425 -14.022 -3.275 1.00 76.75 125 LEU A C 1
ATOM 985 O O . LEU A 1 125 ? 10.685 -14.897 -3.726 1.00 76.75 125 LEU A O 1
ATOM 989 N N . VAL A 1 126 ? 12.659 -13.837 -3.745 1.00 72.25 126 VAL A N 1
ATOM 990 C CA . VAL A 1 126 ? 13.226 -14.620 -4.844 1.00 72.25 126 VAL A CA 1
ATOM 991 C C . VAL A 1 126 ? 14.605 -15.126 -4.434 1.00 72.25 126 VAL A C 1
ATOM 993 O O . VAL A 1 126 ? 15.432 -14.373 -3.932 1.00 72.25 126 VAL A O 1
ATOM 996 N N . SER A 1 127 ? 14.887 -16.407 -4.669 1.00 64.31 127 SER A N 1
ATOM 997 C CA . SER A 1 127 ? 16.233 -16.956 -4.497 1.00 64.31 127 SER A CA 1
ATOM 998 C C . SER A 1 127 ? 17.123 -16.467 -5.638 1.00 64.31 127 SER A C 1
ATOM 1000 O O . SER A 1 127 ? 17.238 -17.119 -6.679 1.00 64.31 127 SER A O 1
ATOM 1002 N N . TRP A 1 128 ? 17.709 -15.287 -5.487 1.00 62.38 128 TRP A N 1
ATOM 1003 C CA . TRP A 1 128 ? 18.709 -14.825 -6.434 1.00 62.38 128 TRP A CA 1
ATOM 1004 C C . TRP A 1 128 ? 19.983 -15.662 -6.290 1.00 62.38 128 TRP A C 1
ATOM 1006 O O . TRP A 1 128 ? 20.426 -15.952 -5.179 1.00 62.38 128 TRP A O 1
ATOM 1016 N N . GLU A 1 129 ? 20.608 -16.030 -7.407 1.00 59.31 129 GLU A N 1
ATOM 1017 C CA . GLU A 1 129 ? 22.002 -16.480 -7.381 1.00 59.31 129 GLU A CA 1
ATOM 1018 C C . GLU A 1 129 ? 22.873 -15.339 -6.810 1.00 59.31 129 GLU A C 1
ATOM 1020 O O . GLU A 1 129 ? 22.541 -14.174 -7.015 1.00 59.31 129 GLU A O 1
ATOM 1025 N N . ASN A 1 130 ? 23.955 -15.668 -6.086 1.00 56.22 130 ASN A N 1
ATOM 1026 C CA . ASN A 1 130 ? 24.773 -14.831 -5.170 1.00 56.22 130 ASN A CA 1
ATOM 1027 C C . ASN A 1 130 ? 25.344 -13.468 -5.674 1.00 56.22 130 ASN A C 1
ATOM 1029 O O . ASN A 1 130 ? 26.286 -12.946 -5.083 1.00 56.22 130 ASN A O 1
ATOM 1033 N N . ASN A 1 131 ? 24.812 -12.861 -6.734 1.00 60.44 131 ASN A N 1
ATOM 1034 C CA . ASN A 1 131 ? 25.304 -11.645 -7.382 1.00 60.44 131 ASN A CA 1
ATOM 1035 C C . ASN A 1 131 ? 24.288 -10.486 -7.390 1.00 60.44 131 ASN A C 1
ATOM 1037 O O . ASN A 1 131 ? 24.299 -9.662 -8.306 1.00 60.44 131 ASN A O 1
ATOM 1041 N N . VAL A 1 132 ? 23.409 -10.385 -6.390 1.00 65.38 132 VAL A N 1
ATOM 1042 C CA . VAL A 1 132 ? 22.547 -9.200 -6.255 1.00 65.38 132 VAL A CA 1
ATOM 1043 C C . VAL A 1 132 ? 23.320 -8.085 -5.577 1.00 65.38 132 VAL A C 1
ATOM 1045 O O . VAL A 1 132 ? 23.867 -8.254 -4.489 1.00 65.38 132 VAL A O 1
ATOM 1048 N N . ARG A 1 133 ? 23.343 -6.920 -6.217 1.00 69.56 133 ARG A N 1
ATOM 1049 C CA . ARG A 1 133 ? 23.892 -5.699 -5.643 1.00 69.56 133 ARG A CA 1
ATOM 1050 C C . ARG A 1 133 ? 22.844 -4.606 -5.727 1.00 69.56 133 ARG A C 1
ATOM 1052 O O . ARG A 1 133 ? 22.350 -4.309 -6.812 1.00 69.56 133 ARG A O 1
ATOM 1059 N N . GLU A 1 134 ? 22.545 -3.982 -4.594 1.00 73.75 134 GLU A N 1
ATOM 1060 C CA . GLU A 1 134 ? 21.762 -2.755 -4.595 1.00 73.75 134 GLU A CA 1
ATOM 1061 C C . GLU A 1 134 ? 22.598 -1.638 -5.227 1.00 73.75 134 GLU A C 1
ATOM 1063 O O . GLU A 1 134 ? 23.689 -1.294 -4.760 1.00 73.75 134 GLU A O 1
ATOM 1068 N N . GLU A 1 135 ? 22.102 -1.081 -6.325 1.00 81.38 135 GLU A N 1
ATOM 1069 C CA . GLU A 1 135 ? 22.773 -0.000 -7.024 1.00 81.38 135 GLU A CA 1
ATOM 1070 C C . GLU A 1 135 ? 21.761 1.039 -7.500 1.00 81.38 135 GLU A C 1
ATOM 1072 O O . GLU A 1 135 ? 20.632 0.737 -7.890 1.00 81.38 135 GLU A O 1
ATOM 1077 N N . LYS A 1 136 ? 22.156 2.315 -7.453 1.00 83.12 136 LYS A N 1
ATOM 1078 C CA . LYS A 1 136 ? 21.302 3.387 -7.965 1.00 83.12 136 LYS A CA 1
ATOM 1079 C C . LYS A 1 136 ? 21.168 3.205 -9.469 1.00 83.12 136 LYS A C 1
ATOM 1081 O O . LYS A 1 136 ? 22.180 3.225 -10.160 1.00 83.12 136 LYS A O 1
ATOM 1086 N N . LEU A 1 137 ? 19.935 3.185 -9.979 1.00 81.81 137 LEU A N 1
ATOM 1087 C CA . LEU A 1 137 ? 19.644 3.043 -11.414 1.00 81.81 137 LEU A CA 1
ATOM 1088 C C . LEU A 1 137 ? 20.496 3.969 -12.300 1.00 81.81 137 LEU A C 1
ATOM 1090 O O . LEU A 1 137 ? 20.947 3.565 -13.364 1.00 81.81 137 LEU A O 1
ATOM 1094 N N . LYS A 1 138 ? 20.787 5.191 -11.832 1.00 85.56 138 LYS A N 1
ATOM 1095 C CA . LYS A 1 138 ? 21.644 6.163 -12.535 1.00 85.56 138 LYS A CA 1
ATOM 1096 C C . LYS A 1 138 ? 23.052 5.645 -12.877 1.00 85.56 138 LYS A C 1
ATOM 1098 O O . LYS A 1 138 ? 23.665 6.175 -13.790 1.00 85.56 138 LYS A O 1
ATOM 1103 N N . ASN A 1 139 ? 23.571 4.686 -12.111 1.00 86.50 139 ASN A N 1
ATOM 1104 C CA . ASN A 1 139 ? 24.882 4.081 -12.329 1.00 86.50 139 ASN A CA 1
ATOM 1105 C C . ASN A 1 139 ? 24.804 2.917 -13.328 1.00 86.50 139 ASN A C 1
ATOM 1107 O O . ASN A 1 139 ? 25.808 2.576 -13.942 1.00 86.50 139 ASN A O 1
ATOM 1111 N N . CYS A 1 140 ? 23.622 2.317 -13.488 1.00 83.56 140 CYS A N 1
ATOM 1112 C CA . CYS A 1 140 ? 23.384 1.194 -14.393 1.00 83.56 140 CYS A CA 1
ATOM 1113 C C . CYS A 1 140 ? 22.955 1.652 -15.797 1.00 83.56 140 CYS A C 1
ATOM 1115 O O . CYS A 1 140 ? 23.046 0.880 -16.747 1.00 83.56 140 CYS A O 1
ATOM 1117 N N . ILE A 1 141 ? 22.476 2.893 -15.939 1.00 85.25 141 ILE A N 1
ATOM 1118 C CA . ILE A 1 141 ? 22.030 3.465 -17.217 1.00 85.25 141 ILE A CA 1
ATOM 1119 C C . ILE A 1 141 ? 23.123 4.325 -17.859 1.00 85.25 141 ILE A C 1
ATOM 1121 O O . ILE A 1 141 ? 23.771 5.136 -17.200 1.00 85.25 141 ILE A O 1
ATOM 1125 N N . SER A 1 142 ? 23.281 4.214 -19.178 1.00 83.62 142 SER A N 1
ATOM 1126 C CA . SER A 1 142 ? 24.206 5.051 -19.958 1.00 83.62 142 SER A CA 1
ATOM 1127 C C . SER A 1 142 ? 23.754 6.510 -20.073 1.00 83.62 142 SER A C 1
ATOM 1129 O O . SER A 1 142 ? 24.569 7.413 -20.251 1.00 83.62 142 SER A O 1
ATOM 1131 N N . PHE A 1 143 ? 22.446 6.754 -20.004 1.00 81.12 143 PHE A N 1
ATOM 1132 C CA . PHE A 1 143 ? 21.846 8.083 -20.014 1.00 81.12 143 PHE A CA 1
ATOM 1133 C C . PHE A 1 143 ? 20.529 8.067 -19.231 1.00 81.12 143 PHE A C 1
ATOM 1135 O O . PHE A 1 143 ? 19.869 7.038 -19.123 1.00 81.12 143 PHE A O 1
ATOM 1142 N N . GLY A 1 144 ? 20.164 9.215 -18.652 1.00 79.75 144 GLY A N 1
ATOM 1143 C CA . GLY A 1 144 ? 18.941 9.365 -17.860 1.00 79.75 144 GLY A CA 1
ATOM 1144 C C . GLY A 1 144 ? 17.654 9.325 -18.693 1.00 79.75 144 GLY A C 1
ATOM 1145 O O . GLY A 1 144 ? 17.716 9.291 -19.921 1.00 79.75 144 GLY A O 1
ATOM 1146 N N . PRO A 1 145 ? 16.479 9.409 -18.048 1.00 80.25 145 PRO A N 1
ATOM 1147 C CA . PRO A 1 145 ? 15.212 9.509 -18.760 1.00 80.25 145 PRO A CA 1
ATOM 1148 C C . PRO A 1 145 ? 15.222 10.754 -19.654 1.00 80.25 145 PRO A C 1
ATOM 1150 O O . PRO A 1 145 ? 15.262 11.889 -19.174 1.00 80.25 145 PRO A O 1
ATOM 1153 N N . ARG A 1 146 ? 15.215 10.537 -20.969 1.00 87.12 146 ARG A N 1
ATOM 1154 C CA . ARG A 1 146 ? 15.130 11.588 -21.985 1.00 87.12 146 ARG A CA 1
ATOM 1155 C C . ARG A 1 146 ? 13.765 11.530 -22.641 1.00 87.12 146 ARG A C 1
ATOM 1157 O O . ARG A 1 146 ? 13.210 10.455 -22.850 1.00 87.12 146 ARG A O 1
ATOM 1164 N N . ASN A 1 147 ? 13.217 12.699 -22.949 1.00 85.94 147 ASN A N 1
ATOM 1165 C CA . ASN A 1 147 ? 11.970 12.759 -23.697 1.00 85.94 147 ASN A CA 1
ATOM 1166 C C . ASN A 1 147 ? 12.233 12.366 -25.152 1.00 85.94 147 ASN A C 1
ATOM 1168 O O . ASN A 1 147 ? 13.235 12.775 -25.734 1.00 85.94 147 ASN A O 1
ATOM 1172 N N . GLY A 1 148 ? 11.303 11.607 -25.728 1.00 85.38 148 GLY A N 1
ATOM 1173 C CA . GLY A 1 148 ? 11.276 11.363 -27.163 1.00 85.38 148 GLY A CA 1
ATOM 1174 C C . GLY A 1 148 ? 10.869 12.608 -27.954 1.00 85.38 148 GLY A C 1
ATOM 1175 O O . GLY A 1 148 ? 10.568 13.671 -27.404 1.00 85.38 148 GLY A O 1
ATOM 1176 N N . PHE A 1 149 ? 10.820 12.449 -29.271 1.00 85.56 149 PHE A N 1
ATOM 1177 C CA . PHE A 1 149 ? 10.438 13.495 -30.210 1.00 85.56 149 PHE A CA 1
ATOM 1178 C C . PHE A 1 149 ? 9.030 13.239 -30.759 1.00 85.56 149 PHE A C 1
ATOM 1180 O O . PHE A 1 149 ? 8.718 12.118 -31.147 1.00 85.56 149 PHE A O 1
ATOM 1187 N N . SER A 1 150 ? 8.177 14.271 -30.796 1.00 84.88 150 SER A N 1
ATOM 1188 C CA . SER A 1 150 ? 6.780 14.166 -31.257 1.00 84.88 150 SER A CA 1
ATOM 1189 C C . SER A 1 150 ? 6.481 15.163 -32.389 1.00 84.88 150 SER A C 1
ATOM 1191 O O . SER A 1 150 ? 5.898 16.225 -32.156 1.00 84.88 150 SER A O 1
ATOM 1193 N N . PRO A 1 151 ? 6.919 14.872 -33.626 1.00 87.00 151 PRO A N 1
ATOM 1194 C CA . PRO A 1 151 ? 6.669 15.719 -34.793 1.00 87.00 151 PRO A CA 1
ATOM 1195 C C . PRO A 1 151 ? 5.254 15.521 -35.364 1.00 87.00 151 PRO A C 1
ATOM 1197 O O . PRO A 1 151 ? 4.485 14.667 -34.917 1.00 87.00 151 PRO A O 1
ATOM 1200 N N . LYS A 1 152 ? 4.879 16.313 -36.376 1.00 87.25 152 LYS A N 1
ATOM 1201 C CA . LYS A 1 152 ? 3.608 16.146 -37.108 1.00 87.25 152 LYS A CA 1
ATOM 1202 C C . LYS A 1 152 ? 3.639 14.897 -38.001 1.00 87.25 152 LYS A C 1
ATOM 1204 O O . LYS A 1 152 ? 4.704 14.454 -38.410 1.00 87.25 152 LYS A O 1
ATOM 1209 N N . GLU A 1 153 ? 2.466 14.300 -38.223 1.00 89.19 153 GLU A N 1
ATOM 1210 C CA . GLU A 1 15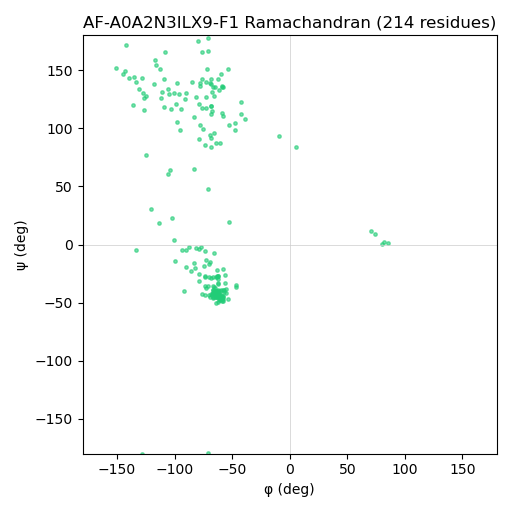3 ? 2.320 13.106 -39.077 1.00 89.19 153 GLU A CA 1
ATOM 1211 C C . GLU A 1 153 ? 2.351 13.539 -40.530 1.00 89.19 153 GLU A C 1
ATOM 1213 O O . GLU A 1 153 ? 1.716 14.536 -40.874 1.00 89.19 153 GLU A O 1
ATOM 1218 N N . THR A 1 154 ? 3.078 12.796 -41.353 1.00 88.62 154 THR A N 1
ATOM 1219 C CA . THR A 1 154 ? 3.042 12.940 -42.807 1.00 88.62 154 THR A CA 1
ATOM 1220 C C . THR A 1 154 ? 2.498 11.662 -43.434 1.00 88.62 154 THR A C 1
ATOM 1222 O O . THR A 1 154 ? 2.588 10.579 -42.857 1.00 88.62 154 THR A O 1
ATOM 1225 N N . THR A 1 155 ? 1.915 11.787 -44.619 1.00 84.56 155 THR A N 1
ATOM 1226 C CA . THR A 1 155 ? 1.535 10.648 -45.460 1.00 84.56 155 THR A CA 1
ATOM 1227 C C . THR A 1 155 ? 2.707 10.115 -46.281 1.00 84.56 155 THR A C 1
ATOM 1229 O O . THR A 1 155 ? 2.663 8.970 -46.730 1.00 84.56 155 THR A O 1
ATOM 1232 N N . GLU A 1 156 ? 3.748 10.926 -46.473 1.00 83.69 156 GLU A N 1
ATOM 1233 C CA . GLU A 1 156 ? 4.921 10.577 -47.271 1.00 83.69 156 GLU A CA 1
ATOM 1234 C C . GLU A 1 156 ? 5.853 9.626 -46.513 1.00 83.69 156 GLU A C 1
ATOM 1236 O O . GLU A 1 156 ? 6.016 9.719 -45.294 1.00 83.69 156 GLU A O 1
ATOM 1241 N N . ASP A 1 157 ? 6.445 8.673 -47.235 1.00 82.50 157 ASP A N 1
ATOM 1242 C CA . ASP A 1 157 ? 7.367 7.704 -46.652 1.00 82.50 157 ASP A CA 1
ATOM 1243 C C . ASP A 1 157 ? 8.812 8.167 -46.816 1.00 82.50 157 ASP A C 1
ATOM 1245 O O . ASP A 1 157 ? 9.424 8.025 -47.872 1.00 82.50 157 ASP A O 1
ATOM 1249 N N . THR A 1 158 ? 9.341 8.749 -45.751 1.00 81.38 158 THR A N 1
ATOM 1250 C CA . THR A 1 158 ? 10.709 9.276 -45.671 1.00 81.38 158 THR A CA 1
ATOM 1251 C C . THR A 1 158 ? 11.692 8.254 -45.099 1.00 81.38 158 THR A C 1
ATOM 1253 O O . THR A 1 158 ? 12.888 8.527 -45.011 1.00 81.38 158 THR A O 1
ATOM 1256 N N . GLY A 1 159 ? 11.194 7.086 -44.670 1.00 83.31 159 GLY A N 1
ATOM 1257 C CA . GLY A 1 159 ? 11.964 6.066 -43.960 1.00 83.31 159 GLY A CA 1
ATOM 1258 C C . GLY A 1 159 ? 12.170 6.336 -42.465 1.00 83.31 159 GLY A C 1
ATOM 1259 O O . GLY A 1 159 ? 12.792 5.515 -41.790 1.00 83.31 159 GLY A O 1
ATOM 1260 N N . PHE A 1 160 ? 11.646 7.443 -41.923 1.00 85.62 160 PHE A N 1
ATOM 1261 C CA . PHE A 1 160 ? 11.682 7.732 -40.487 1.00 85.62 160 PHE A CA 1
ATOM 1262 C C . PHE A 1 160 ? 10.313 7.512 -39.834 1.00 85.62 160 PHE A C 1
ATOM 1264 O O . PHE A 1 160 ? 9.290 8.054 -40.266 1.00 85.62 160 PHE A O 1
ATOM 1271 N N . TYR A 1 161 ? 10.315 6.752 -38.736 1.00 89.12 161 TYR A N 1
ATOM 1272 C CA . TYR A 1 161 ? 9.112 6.394 -37.987 1.00 89.12 161 TYR A CA 1
ATOM 1273 C C . TYR A 1 161 ? 9.277 6.707 -36.503 1.00 89.12 161 TYR A C 1
ATOM 1275 O O . TYR A 1 161 ? 10.346 6.522 -35.924 1.00 89.12 161 TYR A O 1
ATOM 1283 N N . VAL A 1 162 ? 8.191 7.155 -35.882 1.00 90.44 162 VAL A N 1
ATOM 1284 C CA . VAL A 1 162 ? 8.111 7.424 -34.445 1.00 90.44 162 VAL A CA 1
ATOM 1285 C C . VAL A 1 162 ? 7.060 6.515 -33.825 1.00 90.44 162 VAL A C 1
ATOM 1287 O O . VAL A 1 162 ? 5.980 6.340 -34.388 1.00 90.44 162 VAL A O 1
ATOM 1290 N N . LEU A 1 163 ? 7.363 5.958 -32.655 1.00 89.69 163 LEU A N 1
ATOM 1291 C CA . LEU A 1 163 ? 6.413 5.166 -31.878 1.00 89.69 163 LEU A CA 1
ATOM 1292 C C . LEU A 1 163 ? 5.279 6.050 -31.343 1.00 89.69 163 LEU A C 1
ATOM 1294 O O . LEU A 1 163 ? 5.516 7.106 -30.749 1.00 89.69 163 LEU A O 1
ATOM 1298 N N . LYS A 1 164 ? 4.035 5.609 -31.533 1.00 87.88 164 LYS A N 1
ATOM 1299 C CA . LYS A 1 164 ? 2.861 6.226 -30.910 1.00 87.88 164 LYS A CA 1
ATOM 1300 C C . LYS A 1 164 ? 2.784 5.833 -29.438 1.00 87.88 164 LYS A C 1
ATOM 1302 O O . LYS A 1 164 ? 3.411 4.883 -28.981 1.00 87.88 164 LYS A O 1
ATOM 1307 N N . LEU A 1 165 ? 1.942 6.550 -28.700 1.00 81.88 165 LEU A N 1
ATOM 1308 C CA . LEU A 1 165 ? 1.687 6.281 -27.286 1.00 81.88 165 LEU A CA 1
ATOM 1309 C C . LEU A 1 165 ? 1.204 4.830 -27.049 1.00 81.88 165 LEU A C 1
ATOM 1311 O O . LEU A 1 165 ? 1.537 4.243 -26.032 1.00 81.88 165 LEU A O 1
ATOM 1315 N N . GLY A 1 166 ? 0.464 4.233 -27.989 1.00 81.12 166 GLY A N 1
ATOM 1316 C CA . GLY A 1 166 ? -0.005 2.843 -27.894 1.00 81.12 166 GLY A CA 1
ATOM 1317 C C . GLY A 1 166 ? 1.038 1.770 -28.237 1.00 81.12 166 GLY A C 1
ATOM 1318 O O . GLY A 1 166 ? 0.737 0.587 -28.114 1.00 81.12 166 GLY A O 1
ATOM 1319 N N . ALA A 1 167 ? 2.245 2.148 -28.670 1.00 85.19 167 ALA A N 1
ATOM 1320 C CA . ALA A 1 167 ? 3.275 1.186 -29.058 1.00 85.19 167 ALA A CA 1
ATOM 1321 C C . ALA A 1 167 ? 3.906 0.470 -27.861 1.00 85.19 167 ALA A C 1
ATOM 1323 O O . ALA A 1 167 ? 4.385 -0.650 -27.997 1.00 85.19 167 ALA A O 1
ATOM 1324 N N . THR A 1 168 ? 3.923 1.104 -26.690 1.00 84.44 168 THR A N 1
ATOM 1325 C CA . THR A 1 168 ? 4.490 0.530 -25.469 1.00 84.44 168 THR A CA 1
ATOM 1326 C C . THR A 1 168 ? 3.386 -0.014 -24.573 1.00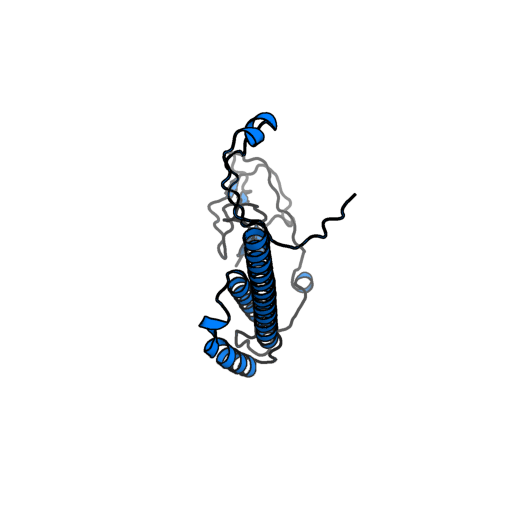 84.44 168 THR A C 1
ATOM 1328 O O . THR A 1 168 ? 2.422 0.678 -24.258 1.00 84.44 168 THR A O 1
ATOM 1331 N N . SER A 1 169 ? 3.548 -1.252 -24.123 1.00 80.12 169 SER A N 1
ATOM 1332 C CA . SER A 1 169 ? 2.695 -1.894 -23.118 1.00 80.12 169 SER A CA 1
ATOM 1333 C C . SER A 1 169 ? 3.566 -2.472 -22.000 1.00 80.12 169 SER A C 1
ATOM 1335 O O . SER A 1 169 ? 4.788 -2.345 -22.051 1.00 80.12 169 SER A O 1
ATOM 1337 N N . TYR A 1 170 ? 2.968 -3.101 -20.987 1.00 80.25 170 TYR A N 1
ATOM 1338 C CA . TYR A 1 170 ? 3.717 -3.769 -19.919 1.00 80.25 170 TYR A CA 1
ATOM 1339 C C . TYR A 1 170 ? 4.494 -4.973 -20.472 1.00 80.25 170 TYR A C 1
ATOM 1341 O O . TYR A 1 170 ? 3.948 -6.060 -20.635 1.00 80.25 170 TYR A O 1
ATOM 1349 N N . GLY A 1 171 ? 5.773 -4.762 -20.782 1.00 81.81 171 GLY A N 1
ATOM 1350 C CA . GLY A 1 171 ? 6.699 -5.797 -21.234 1.00 81.81 171 GLY A CA 1
ATOM 1351 C C . GLY A 1 171 ? 6.686 -6.100 -22.734 1.00 81.81 171 GLY A C 1
ATOM 1352 O O . GLY A 1 171 ? 7.461 -6.951 -23.159 1.00 81.81 171 GLY A O 1
ATOM 1353 N N . SER A 1 172 ? 5.873 -5.421 -23.555 1.00 82.94 172 SER A N 1
ATOM 1354 C CA . SER A 1 172 ? 5.875 -5.648 -25.009 1.00 82.94 172 SER A CA 1
ATOM 1355 C C . SER A 1 172 ? 5.848 -4.361 -25.833 1.00 82.94 172 SER A C 1
ATOM 1357 O O . SER A 1 172 ? 5.215 -3.369 -25.449 1.00 82.94 172 SER A O 1
ATOM 1359 N N . LEU A 1 173 ? 6.552 -4.401 -26.967 1.00 85.88 173 LEU A N 1
ATOM 1360 C CA . LEU A 1 173 ? 6.667 -3.317 -27.935 1.00 85.88 173 LEU A CA 1
ATOM 1361 C C . LEU A 1 173 ? 5.905 -3.686 -29.213 1.00 85.88 173 LEU A C 1
ATOM 1363 O O . LEU A 1 173 ? 6.249 -4.649 -29.896 1.00 85.88 173 LEU A O 1
ATOM 1367 N N . ASN A 1 174 ? 4.890 -2.897 -29.549 1.00 86.94 174 ASN A N 1
ATOM 1368 C CA . ASN A 1 174 ? 4.120 -3.042 -30.771 1.00 86.94 174 ASN A CA 1
ATOM 1369 C C . ASN A 1 174 ? 4.612 -2.069 -31.855 1.00 86.94 174 ASN A C 1
ATOM 1371 O O . ASN A 1 174 ? 4.306 -0.877 -31.835 1.00 86.94 174 ASN A O 1
ATOM 1375 N N . LEU A 1 175 ? 5.329 -2.603 -32.845 1.00 86.31 175 LEU A N 1
ATOM 1376 C CA . LEU A 1 175 ? 5.873 -1.837 -33.970 1.00 86.31 175 LEU A CA 1
ATOM 1377 C C . LEU A 1 175 ? 4.830 -1.473 -35.043 1.00 86.31 175 LEU A C 1
ATOM 1379 O O . LEU A 1 175 ? 5.170 -0.782 -36.000 1.00 86.31 175 LEU A O 1
ATOM 1383 N N . THR A 1 176 ? 3.568 -1.899 -34.908 1.00 87.00 176 THR A N 1
ATOM 1384 C CA . THR A 1 176 ? 2.492 -1.449 -35.810 1.00 87.00 176 THR A CA 1
ATOM 1385 C C . THR A 1 176 ? 1.982 -0.056 -35.448 1.00 87.00 176 THR A C 1
ATOM 1387 O O . THR A 1 176 ? 1.474 0.663 -36.305 1.00 87.00 176 THR A O 1
ATOM 1390 N N . GLU A 1 177 ? 2.124 0.345 -34.184 1.00 88.81 177 GLU A N 1
ATOM 1391 C CA . GLU A 1 177 ? 1.690 1.641 -33.657 1.00 88.81 177 GLU A CA 1
ATOM 1392 C C . GLU A 1 177 ? 2.745 2.721 -33.930 1.00 88.81 177 GLU A C 1
ATOM 1394 O O . GLU A 1 177 ? 3.365 3.284 -33.026 1.00 88.81 177 GLU A O 1
ATOM 1399 N N . ILE A 1 178 ? 2.965 3.011 -35.212 1.00 90.00 178 ILE A N 1
ATOM 1400 C CA . ILE A 1 178 ? 3.961 3.979 -35.678 1.00 90.00 178 ILE A CA 1
ATOM 1401 C C . ILE A 1 178 ? 3.333 5.159 -36.413 1.00 90.00 178 ILE A C 1
ATOM 1403 O O . ILE A 1 178 ? 2.201 5.124 -36.902 1.00 90.00 178 ILE A O 1
ATOM 1407 N N . LYS A 1 179 ? 4.101 6.241 -36.465 1.00 90.12 179 LYS A N 1
ATOM 1408 C CA . LYS A 1 179 ? 3.797 7.498 -37.135 1.00 90.12 179 LYS A CA 1
ATOM 1409 C C . LYS A 1 179 ? 4.921 7.829 -38.112 1.00 90.12 179 LYS A C 1
ATOM 1411 O O . LYS A 1 179 ? 6.080 7.852 -37.702 1.00 90.12 179 LYS A O 1
ATOM 1416 N N . LYS A 1 180 ? 4.582 8.107 -39.373 1.00 89.50 180 LYS A N 1
ATOM 1417 C CA . LYS A 1 180 ? 5.541 8.568 -40.391 1.00 89.50 180 LYS A CA 1
ATOM 1418 C C . LYS A 1 180 ? 5.844 10.049 -40.197 1.00 89.50 180 LYS A C 1
ATOM 1420 O O . LYS A 1 180 ? 4.936 10.826 -39.878 1.00 89.50 180 LYS A O 1
ATOM 1425 N N . ILE A 1 181 ? 7.109 10.431 -40.356 1.00 89.31 181 ILE A N 1
ATOM 1426 C CA . ILE A 1 181 ? 7.576 11.792 -40.068 1.00 89.31 181 ILE A CA 1
ATOM 1427 C C . ILE A 1 181 ? 8.453 12.317 -41.204 1.00 89.31 181 ILE A C 1
ATOM 1429 O O . ILE A 1 181 ? 9.287 11.589 -41.716 1.00 89.31 181 ILE A O 1
ATOM 1433 N N . ASP A 1 182 ? 8.307 13.584 -41.579 1.00 87.62 182 ASP A N 1
ATOM 1434 C CA . ASP A 1 182 ? 9.185 14.233 -42.565 1.00 87.62 182 ASP A CA 1
ATOM 1435 C C . ASP A 1 182 ? 10.173 15.163 -41.863 1.00 87.62 182 ASP A C 1
ATOM 1437 O O . ASP A 1 182 ? 10.099 16.388 -41.927 1.00 87.62 182 ASP A O 1
ATOM 1441 N N . VAL A 1 183 ? 11.036 14.561 -41.045 1.00 84.31 183 VAL A N 1
ATOM 1442 C CA . VAL A 1 183 ? 12.104 15.274 -40.344 1.00 84.31 183 VAL A CA 1
ATOM 1443 C C . VAL A 1 183 ? 13.366 14.441 -40.464 1.00 84.31 183 VAL A C 1
ATOM 1445 O O . VAL A 1 183 ? 13.407 13.304 -39.995 1.00 84.31 183 VAL A O 1
ATOM 1448 N N . ALA A 1 184 ? 14.404 15.019 -41.065 1.00 83.50 184 ALA A N 1
ATOM 1449 C CA . ALA A 1 184 ? 15.724 14.413 -41.084 1.00 83.50 184 ALA A CA 1
ATOM 1450 C C . ALA A 1 184 ? 16.313 14.434 -39.666 1.00 83.50 184 ALA A C 1
ATOM 1452 O O . ALA A 1 184 ? 16.490 15.499 -39.072 1.00 83.50 184 ALA A O 1
ATOM 1453 N N . ILE A 1 185 ? 16.605 13.254 -39.121 1.00 85.06 185 ILE A N 1
ATOM 1454 C CA . ILE A 1 185 ? 17.238 13.090 -37.811 1.00 85.06 185 ILE A CA 1
ATOM 1455 C C . ILE A 1 185 ? 18.654 12.555 -38.033 1.00 85.06 185 ILE A C 1
ATOM 1457 O O . ILE A 1 185 ? 18.849 11.585 -38.767 1.00 85.06 185 ILE A O 1
ATOM 1461 N N . GLU A 1 186 ? 19.643 13.180 -37.393 1.00 87.31 186 GLU A N 1
ATOM 1462 C CA . GLU A 1 186 ? 21.033 12.710 -37.406 1.00 87.31 186 GLU A CA 1
ATOM 1463 C C . GLU A 1 186 ? 21.132 11.279 -36.870 1.00 87.31 186 GLU A C 1
ATOM 1465 O O . GLU A 1 186 ? 20.538 10.958 -35.839 1.00 87.31 186 GLU A O 1
ATOM 1470 N N . LYS A 1 187 ? 21.902 10.418 -37.542 1.00 82.88 187 LYS A N 1
ATOM 1471 C CA . LYS A 1 187 ? 21.986 8.981 -37.221 1.00 82.88 187 LYS A CA 1
ATOM 1472 C C . LYS A 1 187 ? 22.534 8.713 -35.817 1.00 82.88 187 LYS A C 1
ATOM 1474 O O . LYS A 1 187 ? 22.191 7.706 -35.203 1.00 82.88 187 LYS A O 1
ATOM 1479 N N . GLU A 1 188 ? 23.353 9.616 -35.290 1.00 85.12 188 GLU A N 1
ATOM 1480 C CA . GLU A 1 188 ? 23.927 9.546 -33.947 1.00 85.12 188 GLU A CA 1
ATOM 1481 C C . GLU A 1 188 ? 22.965 10.034 -32.849 1.00 85.12 188 GLU A C 1
ATOM 1483 O O . GLU A 1 188 ? 23.290 9.959 -31.661 1.00 85.12 188 GLU A O 1
ATOM 1488 N N . SER A 1 189 ? 21.773 10.512 -33.217 1.00 87.56 189 SER A N 1
ATOM 1489 C CA . SER A 1 189 ? 20.789 11.023 -32.269 1.00 87.56 189 SER A CA 1
ATOM 1490 C C . SER A 1 189 ? 20.317 9.953 -31.283 1.00 87.56 189 SER A C 1
ATOM 1492 O O . SER A 1 189 ? 20.058 8.801 -31.631 1.00 87.56 189 SER A O 1
ATOM 1494 N N . HIS A 1 190 ? 20.105 10.377 -30.037 1.00 86.25 190 HIS A N 1
ATOM 1495 C CA . HIS A 1 190 ? 19.506 9.569 -28.970 1.00 86.25 190 HIS A CA 1
ATOM 1496 C C . HIS A 1 190 ? 18.033 9.198 -29.222 1.00 86.25 190 HIS A C 1
ATOM 1498 O O . HIS A 1 190 ? 17.451 8.464 -28.433 1.00 86.25 190 HIS A O 1
ATOM 1504 N N . LEU A 1 191 ? 17.415 9.745 -30.275 1.00 88.25 191 LEU A N 1
ATOM 1505 C CA . LEU A 1 191 ? 16.038 9.438 -30.666 1.00 88.25 191 LEU A CA 1
ATOM 1506 C C . LEU A 1 191 ? 15.903 8.059 -31.325 1.00 88.25 191 LEU A C 1
ATOM 1508 O O . LEU A 1 191 ? 14.796 7.526 -31.388 1.00 88.25 191 LEU A O 1
ATOM 1512 N N . PHE A 1 192 ? 17.005 7.485 -31.813 1.00 89.12 192 PHE A N 1
ATOM 1513 C CA . PHE A 1 192 ? 17.011 6.124 -32.332 1.00 89.12 192 PHE A CA 1
ATOM 1514 C C . PHE A 1 192 ? 17.052 5.119 -31.190 1.00 89.12 192 PHE A C 1
ATOM 1516 O O . PHE A 1 192 ? 18.004 5.097 -30.412 1.00 89.12 192 PHE A O 1
ATOM 1523 N N . ILE A 1 193 ? 16.032 4.266 -31.145 1.00 88.19 193 ILE A N 1
ATOM 1524 C CA . ILE A 1 193 ? 15.914 3.187 -30.168 1.00 88.19 193 ILE A CA 1
ATOM 1525 C C . ILE A 1 193 ? 16.913 2.092 -30.530 1.00 88.19 193 ILE A C 1
ATOM 1527 O O . ILE A 1 193 ? 16.950 1.606 -31.664 1.00 88.19 193 ILE A O 1
ATOM 1531 N N . ARG A 1 194 ? 17.729 1.707 -29.557 1.00 87.44 194 ARG A N 1
ATOM 1532 C CA . ARG A 1 194 ? 18.750 0.671 -29.674 1.00 87.44 194 ARG A CA 1
ATOM 1533 C C . ARG A 1 194 ? 18.338 -0.568 -28.897 1.00 87.44 194 ARG A C 1
ATOM 1535 O O . ARG A 1 194 ? 17.409 -0.561 -28.087 1.00 87.44 194 ARG A O 1
ATOM 1542 N N . LYS A 1 195 ? 19.038 -1.664 -29.171 1.00 87.25 195 LYS A N 1
ATOM 1543 C CA . LYS A 1 195 ? 18.909 -2.886 -28.383 1.00 87.25 195 LYS A CA 1
ATOM 1544 C C . LYS A 1 195 ? 19.257 -2.583 -26.922 1.00 87.25 195 LYS A C 1
ATOM 1546 O O . LYS A 1 195 ? 20.251 -1.906 -26.664 1.00 87.25 195 LYS A O 1
ATOM 1551 N N . TYR A 1 196 ? 18.458 -3.118 -26.010 1.00 85.88 196 TYR A N 1
ATOM 1552 C CA . TYR A 1 196 ? 18.500 -2.940 -24.559 1.00 85.88 196 TYR A CA 1
ATOM 1553 C C . TYR A 1 196 ? 18.088 -1.558 -24.039 1.00 85.88 196 TYR A C 1
ATOM 1555 O O . TYR A 1 196 ? 18.248 -1.286 -22.849 1.00 85.88 196 TYR A O 1
ATOM 1563 N N . ASP A 1 197 ? 17.502 -0.705 -24.882 1.00 88.50 197 ASP A N 1
ATOM 1564 C CA . ASP A 1 197 ? 16.864 0.513 -24.390 1.00 88.50 197 ASP A CA 1
ATOM 1565 C C . ASP A 1 197 ? 15.602 0.173 -23.588 1.00 88.50 197 ASP A C 1
ATOM 1567 O O . ASP A 1 197 ? 14.790 -0.676 -23.971 1.00 88.50 197 ASP A O 1
ATOM 1571 N N . ILE A 1 198 ? 15.428 0.882 -22.473 1.00 87.75 198 ILE A N 1
ATOM 1572 C CA . ILE A 1 198 ? 14.224 0.821 -21.647 1.00 87.75 198 ILE A CA 1
ATOM 1573 C C . ILE A 1 198 ? 13.308 1.960 -22.084 1.00 87.75 198 ILE A C 1
ATOM 1575 O O . ILE A 1 198 ? 13.640 3.138 -21.931 1.00 87.75 198 ILE A O 1
ATOM 1579 N N . LEU A 1 199 ? 12.136 1.612 -22.606 1.00 88.25 199 LEU A N 1
ATOM 1580 C CA . LEU A 1 199 ? 11.114 2.579 -22.991 1.00 88.25 199 LEU A CA 1
ATOM 1581 C C . LEU A 1 199 ? 10.114 2.717 -21.848 1.00 88.25 199 LEU A C 1
ATOM 1583 O O . LEU A 1 199 ? 9.612 1.713 -21.347 1.00 88.25 199 LEU A O 1
ATOM 1587 N N . ILE A 1 200 ? 9.831 3.954 -21.435 1.00 85.94 200 ILE A N 1
ATOM 1588 C CA . ILE A 1 200 ? 8.909 4.256 -20.334 1.00 85.94 200 ILE A CA 1
ATOM 1589 C C . ILE A 1 200 ? 7.865 5.257 -20.809 1.00 85.94 200 ILE A C 1
ATOM 1591 O O . ILE A 1 200 ? 8.188 6.321 -21.345 1.00 85.94 200 ILE A O 1
ATOM 1595 N N . GLN A 1 201 ? 6.603 4.938 -20.558 1.00 83.50 201 GLN A N 1
ATOM 1596 C CA . GLN A 1 201 ? 5.483 5.769 -20.945 1.00 83.50 201 GLN A CA 1
ATOM 1597 C C . GLN A 1 201 ? 5.114 6.773 -19.854 1.00 83.50 201 GLN A C 1
ATOM 1599 O O . GLN A 1 201 ? 4.908 6.438 -18.688 1.00 83.50 201 GLN A O 1
ATOM 1604 N N . ARG A 1 202 ? 4.985 8.038 -20.262 1.00 76.50 202 ARG A N 1
ATOM 1605 C CA . ARG A 1 202 ? 4.579 9.158 -19.397 1.00 76.50 202 ARG A CA 1
ATOM 1606 C C . ARG A 1 202 ? 3.112 9.563 -19.596 1.00 76.50 202 ARG A C 1
ATOM 1608 O O . ARG A 1 202 ? 2.757 10.716 -19.365 1.00 76.50 202 ARG A O 1
ATOM 1615 N N . GLY A 1 203 ? 2.277 8.655 -20.103 1.00 71.31 203 GLY A N 1
ATOM 1616 C CA . GLY A 1 203 ? 0.849 8.912 -20.286 1.00 71.31 203 GLY A CA 1
ATOM 1617 C C . GLY A 1 203 ? 0.144 9.021 -18.935 1.00 71.31 203 GLY A C 1
ATOM 1618 O O . GLY A 1 203 ? 0.480 8.280 -18.025 1.00 71.31 203 GLY A O 1
ATOM 1619 N N . ASN A 1 204 ? -0.831 9.925 -18.806 1.00 70.12 204 ASN A N 1
ATOM 1620 C CA . ASN A 1 204 ? -1.567 10.147 -17.549 1.00 70.12 204 ASN A CA 1
ATOM 1621 C C . ASN A 1 204 ? -2.831 9.279 -17.402 1.00 70.12 204 ASN A C 1
ATOM 1623 O O . ASN A 1 204 ? -3.511 9.343 -16.382 1.00 70.12 204 ASN A O 1
ATOM 1627 N N . SER A 1 205 ? -3.198 8.498 -18.417 1.00 71.12 205 SER A N 1
ATOM 1628 C CA . SER A 1 205 ? -4.363 7.608 -18.357 1.00 71.12 205 SER A CA 1
ATOM 1629 C C . SER A 1 205 ? -3.999 6.273 -17.717 1.00 71.12 205 SER A C 1
ATOM 1631 O O . SER A 1 205 ? -2.966 5.711 -18.069 1.00 71.12 205 SER A O 1
ATOM 1633 N N . ALA A 1 206 ? -4.883 5.720 -16.882 1.00 65.88 206 ALA A N 1
ATOM 1634 C CA . ALA A 1 206 ? -4.658 4.484 -16.120 1.00 65.88 206 ALA A CA 1
ATOM 1635 C C . ALA A 1 206 ? -4.071 3.314 -16.939 1.00 65.88 206 ALA A C 1
ATOM 1637 O O . ALA A 1 206 ? -3.229 2.586 -16.435 1.00 65.88 206 ALA A O 1
ATOM 1638 N N . ASN A 1 207 ? -4.446 3.186 -18.215 1.00 65.56 207 ASN A N 1
ATOM 1639 C CA . ASN A 1 207 ? -3.973 2.115 -19.104 1.00 65.56 207 ASN A CA 1
ATOM 1640 C C . ASN A 1 207 ? -2.507 2.262 -19.566 1.00 65.56 207 ASN A C 1
ATOM 1642 O O . ASN A 1 207 ? -1.955 1.336 -20.148 1.00 65.56 207 ASN A O 1
ATOM 1646 N N . TYR A 1 208 ? -1.905 3.435 -19.367 1.00 63.38 208 TYR A N 1
ATOM 1647 C CA . TYR A 1 208 ? -0.630 3.853 -19.963 1.00 63.38 208 TYR A CA 1
ATOM 1648 C C . TYR A 1 208 ? 0.341 4.479 -18.949 1.00 63.38 208 TYR A C 1
ATOM 1650 O O . TYR A 1 208 ? 1.457 4.852 -19.312 1.00 63.38 208 TYR A O 1
ATOM 1658 N N . VAL A 1 209 ? -0.079 4.665 -17.694 1.00 70.69 209 VAL A N 1
ATOM 1659 C CA . VAL A 1 209 ? 0.787 5.217 -16.646 1.00 70.69 209 VAL A CA 1
ATOM 1660 C C . VAL A 1 209 ? 1.802 4.148 -16.250 1.00 70.69 209 VAL A C 1
ATOM 1662 O O . VAL A 1 209 ? 1.440 3.091 -15.737 1.00 70.69 209 VAL A O 1
ATOM 1665 N N . GLY A 1 210 ? 3.086 4.432 -16.468 1.00 67.56 210 GLY A N 1
ATOM 1666 C CA . GLY A 1 210 ? 4.176 3.572 -16.005 1.00 67.56 210 GLY A CA 1
ATOM 1667 C C . GLY A 1 210 ? 4.362 2.275 -16.797 1.00 67.56 210 GLY A C 1
ATOM 1668 O O . GLY A 1 210 ? 5.163 1.435 -16.380 1.00 67.56 210 GLY A O 1
ATOM 1669 N N . SER A 1 211 ? 3.679 2.105 -17.935 1.00 78.38 211 SER A N 1
ATOM 1670 C CA . SER A 1 211 ? 4.001 1.029 -18.872 1.00 78.38 211 SER A CA 1
ATOM 1671 C C . SER A 1 211 ? 5.449 1.172 -19.334 1.00 78.38 211 SER A C 1
ATOM 1673 O O . SER A 1 211 ? 5.942 2.268 -19.627 1.00 78.38 211 SER A O 1
ATOM 1675 N N . ASN A 1 212 ? 6.147 0.044 -19.347 1.00 83.06 212 ASN A N 1
ATOM 1676 C CA . ASN A 1 212 ? 7.543 -0.028 -19.725 1.00 83.06 212 ASN A CA 1
ATOM 1677 C C . ASN A 1 212 ? 7.818 -1.318 -20.488 1.00 83.06 212 ASN A C 1
ATOM 1679 O O . ASN A 1 212 ? 7.169 -2.340 -20.264 1.00 83.06 212 ASN A O 1
ATOM 1683 N N . CYS A 1 213 ? 8.785 -1.259 -21.392 1.00 85.88 213 CYS A N 1
ATOM 1684 C CA . CYS A 1 213 ? 9.276 -2.433 -22.092 1.00 85.88 213 CYS A CA 1
ATOM 1685 C C . CYS A 1 213 ? 10.780 -2.310 -22.334 1.00 85.88 213 CYS A C 1
ATOM 1687 O O . CYS A 1 213 ? 11.301 -1.215 -22.567 1.00 85.88 213 CYS A O 1
ATOM 1689 N N . LEU A 1 214 ? 11.461 -3.452 -22.301 1.00 82.69 214 LEU A N 1
ATOM 1690 C CA . LEU A 1 214 ? 12.851 -3.578 -22.712 1.00 82.69 214 LEU A CA 1
ATOM 1691 C C . LEU A 1 214 ? 12.882 -3.946 -24.195 1.00 82.69 214 LEU A C 1
ATOM 1693 O O . LEU A 1 214 ? 12.255 -4.924 -24.605 1.00 82.69 214 LEU A O 1
ATOM 1697 N N . ASN A 1 215 ? 13.597 -3.166 -24.996 1.00 80.50 215 ASN A N 1
ATOM 1698 C CA . ASN A 1 215 ? 13.781 -3.473 -26.406 1.00 80.50 215 ASN A CA 1
ATOM 1699 C C . ASN A 1 215 ? 14.865 -4.553 -26.569 1.00 80.50 215 ASN A C 1
ATOM 1701 O O . ASN A 1 215 ? 16.049 -4.226 -26.624 1.00 80.50 215 ASN A O 1
ATOM 1705 N N . ASN A 1 216 ? 14.474 -5.828 -26.580 1.00 70.75 216 ASN A N 1
ATOM 1706 C CA . ASN A 1 216 ? 15.394 -6.971 -26.680 1.00 70.75 216 ASN A CA 1
ATOM 1707 C C . ASN A 1 216 ? 15.824 -7.318 -28.105 1.00 70.75 216 ASN A C 1
ATOM 1709 O O . ASN A 1 216 ? 15.062 -7.066 -29.059 1.00 70.75 216 ASN A O 1
#

Nearest PDB structures (foldseek):
  7tc7-assembly1_G  TM=5.018E-01  e=1.354E+00  Methylococcus capsulatus

=== Feature glossary ===
Legend for the data blocks above and below:

— What the protein is —

The amino-acid sequence is the protein's primary structure: the linear order of residues from the N-terminus to the C-terminus, written in one-letter code. Everything else here — the 3D coordinates, the secondary structure, t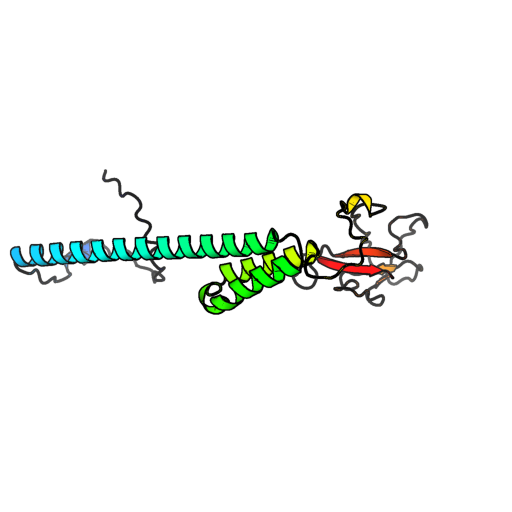he domain annotations — is ultimately a consequence of this string.

Database cross-references. InterPro integrates a dozen domain/family signature databases into unified entries with residue-range hits. GO terms attach function/process/location labels with evidence codes. CATH codes position the fold in a four-level structural taxonomy. Organism is the NCBI-taxonomy species name.

— Where its atoms are —

The mmCIF block holds the 3D Cartesian coordinates of each backbone atom (N, Cα, C, O) in ångströms. mmCIF is the PDB's canonical archive format — a tagged-loop text representation of the atomic model.

The six renders are orthographic views along the three Cartesian axes in both directions. Representation (cartoon, sticks, or surface) and color scheme (sequence-rainbow or by-chain) vary across proteins so the training set covers all the common visualization conventions.

— Local backbone conformation —

Secondary structure is the local, repeating backbone conformation. DSSP classifies it into eight states by reading the hydrogen-bond network: three helix types (H, G, I), two β types (E, B), two non-regular types (T, S), and unstructured coil (-).

SS3 is a coarse helix/strand/coil call (letters a/b/c) made by the P-SEA algorithm from inter-Cα distances and dihedrals. It is less detailed than DSSP but needs only Cα positions.

Backbone dihedral angles. Every residue except chain termini has a φ (preceding-C → N → Cα → C) and a ψ (N → Cα → C → next-N). They are reported in degrees following the IUPAC sign convention. Secondary structure is essentially a statement about which (φ, ψ) basin each residue occupies.

— Global shape and packing —

The geometric summary reports three shape descriptors. Rg (radius of gyration) measures how spread out the Cα atoms are about their centre of mass; compact globular proteins have small Rg, elongated or unfolded ones large. Cα contacts (<8 Å, |i−j|>4) count long-range residue pairs in spatial proximity — high for tightly packed folds, near zero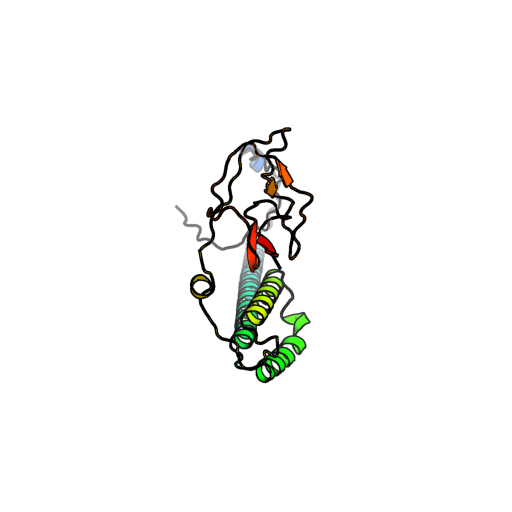 for rods or random coil. The bounding-box extents give the protein's footprint along x, y, z in Å.

Solvent accessibility: the surface area of each residue that a 1.4 Å water probe can touch, in Å². When only backbone atoms are present the absolute values are lower than full-atom SASA (side chains contribute most of the area) and are flagged as backbone-only.

Plot images: a contact map (which residues are close in 3D, as an N×N binary image), a Ramachandran scatter (backbone torsion angles, revealing secondary-structure composition at a glance), and — for AlphaFold structures — a PAE heatmap (pairwise prediction confidence).

— Structural neighborhood —

Foldseek's 3Di representation compresses backbone geometry into a per-residue letter drawn from a learned twenty-state alphabet. It captur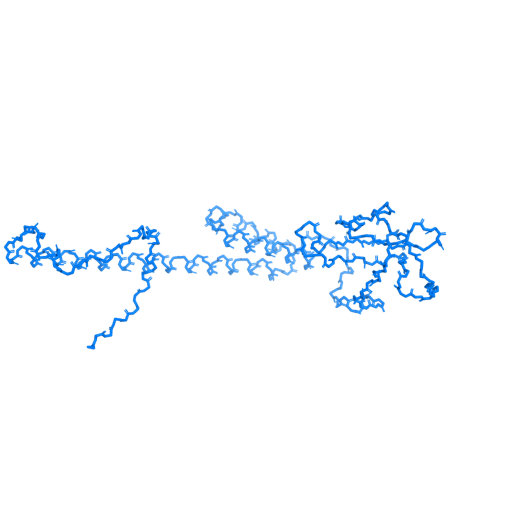es the tertiary interaction pattern around each residue — which residues are packed against it in space, regardless of where they are in sequence.

Structural nearest neighbors (via Foldseek easy-search vs the PDB). Reported per hit: target PDB id, E-value, and alignment TM-score. A TM-score above ~0.5 is the conventional threshold for 'same fold'.

— Confidence and disorder —

pLDDT (predicted Local Distance Difference Test) is AlphaFold's per-residue confidence score, ranging from 0 to 100. Values above 90 indicate high confidence (typically well-packed cores); 70–90 is confident; 50–70 low confidence; below 50 usually means the region is disordered or the prediction is unreliable there. AlphaFold stores pLDDT in the mmCIF B-factor column.

For experimental (PDB) structures, the B-factor (temperature factor) quantifies the positional spread of each atom in the crystal — a combination of thermal vibration and static disorder — in units of Å². High B-factors mark flexible loops or poorly resolved regions; low B-factors mark the rigid, well-ordered core.

Predicted Aligned Error (PAE) is an AlphaFold confidence matrix: entry (i, j) is the expected error in the position of residue j, in ångströms, when the prediction is superimposed on the true structure at residue i. Low PAE within a block of residues means that block is internally rigid and well-predicted; high PAE between two blocks means their relative placement is uncertain even if each block individually is confident.